Protein AF-A0A6M6JSU4-F1 (afdb_monomer)

Radius of gyration: 15.81 Å; Cα contacts (8 Å, |Δi|>4): 369; chains: 1; bounding box: 35×42×50 Å

Solvent-accessible surface area (backbone atoms only — not comparable to full-atom values): 10157 Å² total; per-residue (Å²): 134,85,61,66,57,36,34,42,28,30,39,39,28,33,57,81,19,43,48,63,54,26,61,75,71,72,48,78,68,40,77,40,66,33,84,73,31,24,37,38,64,44,49,58,73,54,29,69,64,44,37,70,68,60,31,47,79,68,74,41,63,66,80,40,76,84,50,75,69,56,48,52,53,50,43,51,48,53,53,27,81,90,22,64,46,88,51,61,32,65,39,40,52,47,48,48,24,42,31,9,59,66,33,53,31,28,42,36,38,34,46,27,51,62,93,40,31,35,31,14,17,32,28,28,42,68,18,34,82,76,44,65,70,29,70,40,52,57,86,55,83,88,45,72,88,72,32,24,54,29,45,42,38,40,75,73,66,46,66,61,53,95,92,35,47,32,50,61,46,33,42,65,75,79,49,50,38,36,74,62,62,74,49,83,72,78,76,78,132

pLDDT: mean 88.65, std 12.48, range [33.75, 98.56]

Foldseek 3Di:
DQFQKFKFWWKKAAPQLCVLVCVLLVFDWDAWLPPRMTTDQADLVSLVSLDCVSCVVSVLNDQPDDDPVVLVVVQCCCPPVVLVDPRHHSSNLSSQLSSQLRHKMKTKIWIDRHLFIKIFMWIDHNSDTPDDRDIDHRPHDDDLCRHRVLVRLVVNPQDADDPGGSCVSRVVVVDRYSVVSRDPDDDDD

Organism: NCBI:txid2736640

Nearest PDB structures (foldseek):
  1w24-assembly1_A  TM=4.405E-01  e=5.143E+00  Homo sapiens
  2a22-assembly1_A  TM=4.625E-01  e=6.537E+00  Cryptosporidium parvum
  5g23-assembly2_D  TM=3.962E-01  e=7.825E+00  Thermus thermophilus HB8

Secondary structure (DSSP, 8-state):
----EEEEEEEEEEHHHHHHHHHHHT-PPEEPSSTTEEEEE--HHHHHH--HHHHHHTT-----SS-HHHHHHHHHHHTSGGG--SS--HHHHHHHHHHTTSS-EEEEEEEEETTEEEEEEEEEETTEEEEEEEEE-TTS---TTT-HHHHHHHHTT---BTTB-HHHHTTTTS-SSHHHHTSPP----

Mean predicted aligned error: 5.17 Å

Structure (mmCIF, N/CA/C/O backbone):
data_AF-A0A6M6JSU4-F1
#
_entry.id   AF-A0A6M6JSU4-F1
#
loop_
_atom_site.group_PDB
_atom_site.id
_atom_site.type_symbol
_atom_site.label_atom_id
_atom_site.label_alt_id
_atom_site.label_comp_id
_atom_site.label_asym_id
_atom_site.label_entity_id
_atom_site.label_seq_id
_atom_site.pdbx_PDB_ins_code
_atom_site.Cartn_x
_atom_site.Cartn_y
_atom_site.Cartn_z
_atom_site.occupancy
_atom_site.B_iso_or_equiv
_atom_site.auth_seq_id
_atom_site.auth_comp_id
_atom_site.auth_asym_id
_atom_site.auth_atom_id
_atom_site.pdbx_PDB_model_num
ATOM 1 N N . MET A 1 1 ? 11.032 12.215 26.691 1.00 42.31 1 MET A N 1
ATOM 2 C CA . MET A 1 1 ? 9.654 11.783 26.370 1.00 42.31 1 MET A CA 1
ATOM 3 C C . MET A 1 1 ? 9.687 11.054 25.039 1.00 42.31 1 MET A C 1
ATOM 5 O O . MET A 1 1 ? 9.710 11.698 24.000 1.00 42.31 1 MET A O 1
ATOM 9 N N . THR A 1 2 ? 9.783 9.728 25.058 1.00 51.03 2 THR A N 1
ATOM 10 C CA . THR A 1 2 ? 9.742 8.907 23.842 1.00 51.03 2 THR A CA 1
ATOM 11 C C . THR A 1 2 ? 8.293 8.887 23.363 1.00 51.03 2 THR A C 1
ATOM 13 O O . THR A 1 2 ? 7.464 8.189 23.941 1.00 51.03 2 THR A O 1
ATOM 16 N N . GLY A 1 3 ? 7.949 9.732 22.389 1.00 57.38 3 GLY A N 1
ATOM 17 C CA . GLY A 1 3 ? 6.625 9.695 21.770 1.00 57.38 3 GLY A CA 1
ATOM 18 C C . GLY A 1 3 ? 6.362 8.302 21.199 1.00 57.38 3 GLY A C 1
ATOM 19 O O . GLY A 1 3 ? 7.276 7.664 20.674 1.00 57.38 3 GLY A O 1
ATOM 20 N N . LEU A 1 4 ? 5.130 7.809 21.330 1.00 82.06 4 LEU A N 1
ATOM 21 C CA . LEU A 1 4 ? 4.719 6.557 20.697 1.00 82.06 4 LEU A CA 1
ATOM 22 C C . LEU A 1 4 ? 4.809 6.743 19.178 1.00 82.06 4 LEU A C 1
ATOM 24 O O . LEU A 1 4 ? 3.961 7.410 18.586 1.00 82.06 4 LEU A O 1
ATOM 28 N N . ARG A 1 5 ? 5.863 6.192 18.571 1.00 90.75 5 ARG A N 1
ATOM 29 C CA . ARG A 1 5 ? 6.023 6.153 17.118 1.00 90.75 5 ARG A CA 1
ATOM 30 C C . ARG A 1 5 ? 5.087 5.099 16.527 1.00 90.75 5 ARG A C 1
ATOM 32 O O . ARG A 1 5 ? 4.889 4.045 17.140 1.00 90.75 5 ARG A O 1
ATOM 39 N N . TYR A 1 6 ? 4.521 5.389 15.367 1.00 93.88 6 TYR A N 1
ATOM 40 C CA . TYR A 1 6 ? 3.837 4.424 14.518 1.00 93.88 6 TYR A CA 1
ATOM 41 C C . TYR A 1 6 ? 4.453 4.486 13.126 1.00 93.88 6 TYR A C 1
ATOM 43 O O . TYR A 1 6 ? 4.603 5.572 12.582 1.00 93.88 6 TYR A O 1
ATOM 51 N N . GLU A 1 7 ? 4.812 3.335 12.584 1.00 96.25 7 GLU A N 1
ATOM 52 C CA . GLU A 1 7 ? 5.386 3.167 11.259 1.00 96.25 7 GLU A CA 1
ATOM 53 C C . GLU A 1 7 ? 4.726 1.958 10.592 1.00 96.25 7 GLU A C 1
ATOM 55 O O . GLU A 1 7 ? 4.668 0.872 11.184 1.00 96.25 7 GLU A O 1
ATOM 60 N N . LEU A 1 8 ? 4.249 2.153 9.368 1.00 97.75 8 LEU A N 1
ATOM 61 C CA . LEU A 1 8 ? 3.718 1.108 8.505 1.00 97.75 8 LEU A CA 1
ATOM 62 C C . LEU A 1 8 ? 4.165 1.390 7.074 1.00 97.75 8 LEU A C 1
ATOM 64 O O . LEU A 1 8 ? 4.004 2.505 6.599 1.00 97.75 8 LEU A O 1
ATOM 68 N N . ALA A 1 9 ? 4.668 0.374 6.390 1.00 98.25 9 ALA A N 1
ATOM 69 C CA . ALA A 1 9 ? 4.831 0.342 4.947 1.00 98.25 9 ALA A CA 1
ATOM 70 C C . ALA A 1 9 ? 4.462 -1.068 4.480 1.00 98.25 9 ALA A C 1
ATOM 72 O O . ALA A 1 9 ? 4.937 -2.061 5.044 1.00 98.25 9 ALA A O 1
ATOM 73 N N . GLY A 1 10 ? 3.561 -1.192 3.512 1.00 97.94 10 GLY A N 1
ATOM 74 C CA . GLY A 1 10 ? 3.144 -2.518 3.078 1.00 97.94 10 GLY A CA 1
ATOM 75 C C . GLY A 1 10 ? 2.039 -2.554 2.043 1.00 97.94 10 GLY A C 1
ATOM 76 O O . GLY A 1 10 ? 1.386 -1.554 1.747 1.00 97.94 10 GLY A O 1
ATOM 77 N N . VAL A 1 11 ? 1.840 -3.756 1.509 1.00 98.38 11 VAL A N 1
ATOM 78 C CA . VAL A 1 11 ? 0.796 -4.069 0.534 1.00 98.38 11 VAL A CA 1
ATOM 79 C C . VAL A 1 11 ? -0.370 -4.738 1.245 1.00 98.38 11 VAL A C 1
ATOM 81 O O . VAL A 1 11 ? -0.168 -5.695 1.986 1.00 98.38 11 VAL A O 1
ATOM 84 N N . ILE A 1 12 ? -1.588 -4.272 1.005 1.00 98.56 12 ILE A N 1
ATOM 85 C CA . ILE A 1 12 ? -2.818 -4.855 1.539 1.00 98.56 12 ILE A CA 1
ATOM 86 C C . ILE A 1 12 ? -3.668 -5.343 0.372 1.00 98.56 12 ILE A C 1
ATOM 88 O O . ILE A 1 12 ? -3.850 -4.630 -0.610 1.00 98.56 12 ILE A O 1
ATOM 92 N N . GLY A 1 13 ? -4.194 -6.557 0.465 1.00 98.12 13 GLY A N 1
ATOM 93 C CA . GLY A 1 13 ? -5.022 -7.145 -0.583 1.00 98.12 13 GLY A CA 1
ATOM 94 C C . GLY A 1 13 ? -5.447 -8.564 -0.239 1.00 98.12 13 GLY A C 1
ATOM 95 O O . GLY A 1 13 ? -5.148 -9.065 0.845 1.00 98.12 13 GLY A O 1
ATOM 96 N N . GLY A 1 14 ? -6.140 -9.216 -1.170 1.00 97.06 14 GLY A N 1
ATOM 97 C CA . GLY A 1 14 ? -6.522 -10.619 -1.015 1.00 97.06 14 GLY A CA 1
ATOM 98 C C . GLY A 1 14 ? -5.313 -11.560 -1.011 1.00 97.06 14 GLY A C 1
ATOM 99 O O . GLY A 1 14 ? -4.333 -11.316 -1.720 1.00 97.06 14 GLY A O 1
ATOM 100 N N . ALA A 1 15 ? -5.394 -12.666 -0.264 1.00 94.00 15 ALA A N 1
ATOM 101 C CA . ALA A 1 15 ? -4.315 -13.660 -0.182 1.00 94.00 15 ALA A CA 1
ATOM 102 C C . ALA A 1 15 ? -3.882 -14.189 -1.565 1.00 94.00 15 ALA A C 1
ATOM 104 O O . ALA A 1 15 ? -2.689 -14.284 -1.856 1.00 94.00 15 ALA A O 1
ATOM 105 N N . ASP A 1 16 ? -4.844 -14.442 -2.456 1.00 91.75 16 ASP A N 1
ATOM 106 C CA . ASP A 1 16 ? -4.572 -14.918 -3.816 1.00 91.75 16 ASP A CA 1
ATOM 107 C C . ASP A 1 16 ? -3.823 -13.890 -4.669 1.00 91.75 16 ASP A C 1
ATOM 109 O O . ASP A 1 16 ? -2.969 -14.266 -5.481 1.00 91.75 16 ASP A O 1
ATOM 113 N N . ALA A 1 17 ? -4.120 -12.602 -4.476 1.00 92.81 17 ALA A N 1
ATOM 114 C CA . ALA A 1 17 ? -3.457 -11.513 -5.181 1.00 92.81 17 ALA A CA 1
ATOM 115 C C . ALA A 1 17 ? -2.022 -11.312 -4.680 1.00 92.81 17 ALA A C 1
ATOM 117 O O . ALA A 1 17 ? -1.117 -11.073 -5.476 1.00 92.81 17 ALA A O 1
ATOM 118 N N . LEU A 1 18 ? -1.800 -11.470 -3.372 1.00 94.62 18 LEU A N 1
ATOM 119 C CA . LEU A 1 18 ? -0.499 -11.228 -2.747 1.00 94.62 18 LEU A CA 1
ATOM 120 C C . LEU A 1 18 ? 0.415 -12.456 -2.691 1.00 94.62 18 LEU A C 1
ATOM 122 O O . LEU A 1 18 ? 1.591 -12.302 -2.379 1.00 94.62 18 LEU A O 1
ATOM 126 N N . SER A 1 19 ? -0.063 -13.649 -3.052 1.00 90.81 19 SER A N 1
ATOM 127 C CA . SER A 1 19 ? 0.747 -14.879 -3.042 1.00 90.81 19 SER A CA 1
ATOM 128 C C . SER A 1 19 ? 2.024 -14.784 -3.893 1.00 90.81 19 SER A C 1
ATOM 130 O O . SER A 1 19 ? 3.108 -15.127 -3.421 1.00 90.81 19 SER A O 1
ATOM 132 N N . GLY A 1 20 ? 1.928 -14.261 -5.121 1.00 87.62 20 GLY A N 1
ATOM 133 C CA . GLY A 1 20 ? 3.088 -14.051 -5.994 1.00 87.62 20 GLY A CA 1
ATOM 134 C C . GLY A 1 20 ? 4.051 -12.997 -5.443 1.00 87.62 20 GLY A C 1
ATOM 135 O O . GLY A 1 20 ? 5.258 -13.219 -5.412 1.00 87.62 20 GLY A O 1
ATOM 136 N N . ALA A 1 21 ? 3.522 -11.881 -4.933 1.00 90.88 21 ALA A N 1
ATOM 137 C CA . ALA A 1 21 ? 4.335 -10.824 -4.332 1.00 90.88 21 ALA A CA 1
ATOM 138 C C . ALA A 1 21 ? 5.061 -11.281 -3.060 1.00 90.88 21 ALA A C 1
ATOM 140 O O . ALA A 1 21 ? 6.231 -10.954 -2.869 1.00 90.88 21 ALA A O 1
ATOM 141 N N . ALA A 1 22 ? 4.404 -12.090 -2.231 1.00 92.75 22 ALA A N 1
ATOM 142 C CA . ALA A 1 22 ? 5.006 -12.709 -1.058 1.00 92.75 22 ALA A CA 1
ATOM 143 C C . ALA A 1 22 ? 6.187 -13.615 -1.434 1.00 92.75 22 ALA A C 1
ATOM 145 O O . ALA A 1 22 ? 7.243 -13.538 -0.809 1.00 92.75 22 ALA A O 1
ATOM 146 N N . ALA A 1 23 ? 6.050 -14.400 -2.510 1.00 89.25 23 ALA A N 1
ATOM 147 C CA . ALA A 1 23 ? 7.134 -15.232 -3.024 1.00 89.25 23 ALA A CA 1
ATOM 148 C C . ALA A 1 23 ? 8.328 -14.403 -3.533 1.00 89.25 23 ALA A C 1
ATOM 150 O O . ALA A 1 23 ? 9.468 -14.759 -3.247 1.00 89.25 23 ALA A O 1
ATOM 151 N N . VAL A 1 24 ? 8.083 -13.283 -4.230 1.00 88.75 24 VAL A N 1
ATOM 152 C CA . VAL A 1 24 ? 9.146 -12.367 -4.706 1.00 88.75 24 VAL A CA 1
ATOM 153 C C . VAL A 1 24 ? 9.921 -11.770 -3.537 1.00 88.75 24 VAL A C 1
ATOM 155 O O . VAL A 1 24 ? 11.145 -11.705 -3.571 1.00 88.75 24 VAL A O 1
ATOM 158 N N . LEU A 1 25 ? 9.198 -11.318 -2.511 1.00 90.00 25 LEU A N 1
ATOM 159 C CA . LEU A 1 25 ? 9.784 -10.674 -1.339 1.00 90.00 25 LEU A CA 1
ATOM 160 C C . LEU A 1 25 ? 10.375 -11.675 -0.338 1.00 90.00 25 LEU A C 1
ATOM 162 O O . LEU A 1 25 ? 11.081 -11.262 0.578 1.00 90.00 25 LEU A O 1
ATOM 166 N N . GLY A 1 26 ? 10.094 -12.973 -0.490 1.00 91.06 26 GLY A N 1
ATOM 167 C CA . GLY A 1 26 ? 10.572 -14.017 0.414 1.00 91.06 26 GLY A CA 1
ATOM 168 C C . GLY A 1 26 ? 10.012 -13.898 1.835 1.00 91.06 26 GLY A C 1
ATOM 169 O O . GLY A 1 26 ? 10.691 -14.272 2.790 1.00 91.06 26 GLY A O 1
ATOM 170 N N . ILE A 1 27 ? 8.799 -13.359 1.987 1.00 93.12 27 ILE A N 1
ATOM 171 C CA . ILE A 1 27 ? 8.144 -13.144 3.285 1.00 93.12 27 ILE A CA 1
ATOM 172 C C . ILE A 1 27 ? 6.725 -13.713 3.282 1.00 93.12 27 ILE A C 1
ATOM 174 O O . ILE A 1 27 ? 6.104 -13.875 2.235 1.00 93.12 27 ILE A O 1
ATOM 178 N N . GLU A 1 28 ? 6.193 -13.998 4.466 1.00 92.62 28 GLU A N 1
ATOM 179 C CA . GLU A 1 28 ? 4.815 -14.460 4.618 1.00 92.62 28 GLU A CA 1
ATOM 180 C C . GLU A 1 28 ? 3.839 -13.280 4.691 1.00 92.62 28 GLU A C 1
ATOM 182 O O . GLU A 1 28 ? 4.111 -12.256 5.322 1.00 92.62 28 GLU A O 1
ATOM 187 N N . ALA A 1 29 ? 2.670 -13.443 4.071 1.00 94.38 29 ALA A N 1
ATOM 188 C CA . ALA A 1 29 ? 1.573 -12.502 4.232 1.00 94.38 29 ALA A CA 1
ATOM 189 C C . ALA A 1 29 ? 0.905 -12.689 5.606 1.00 94.38 29 ALA A C 1
ATOM 191 O O . ALA A 1 29 ? 0.625 -13.810 6.033 1.00 94.38 29 ALA A O 1
ATOM 192 N N . VAL A 1 30 ? 0.617 -11.583 6.290 1.00 95.56 30 VAL A N 1
ATOM 193 C CA . VAL A 1 30 ? 0.032 -11.571 7.633 1.00 95.56 30 VAL A CA 1
ATOM 194 C C . VAL A 1 30 ? -1.479 -11.335 7.544 1.00 95.56 30 VAL A C 1
ATOM 196 O O . VAL A 1 30 ? -1.886 -10.292 7.035 1.00 95.56 30 VAL A O 1
ATOM 199 N N . PRO A 1 31 ? -2.336 -12.234 8.060 1.00 95.81 31 PRO A N 1
ATOM 200 C CA . PRO A 1 31 ? -3.785 -12.029 8.058 1.00 95.81 31 PRO A CA 1
ATOM 201 C C . PRO A 1 31 ? -4.200 -10.751 8.792 1.00 95.81 31 PRO A C 1
ATOM 203 O O . PRO A 1 31 ? -3.730 -10.488 9.903 1.00 95.81 31 PRO A O 1
ATOM 206 N N . LEU A 1 32 ? -5.092 -9.962 8.196 1.00 96.12 32 LEU A N 1
ATOM 207 C CA . LEU A 1 32 ? -5.731 -8.811 8.836 1.00 96.12 32 LEU A CA 1
ATOM 208 C C . LEU A 1 32 ? -7.015 -9.224 9.566 1.00 96.12 32 LEU A C 1
ATOM 210 O O . LEU A 1 32 ? -7.487 -10.347 9.415 1.00 96.12 32 LEU A O 1
ATOM 214 N N . ASP A 1 33 ? -7.542 -8.339 10.417 1.00 95.12 33 ASP A N 1
ATOM 215 C CA . ASP A 1 33 ? -8.805 -8.605 11.130 1.00 95.12 33 ASP A CA 1
ATOM 216 C C . ASP A 1 33 ? -10.026 -8.436 10.201 1.00 95.12 33 ASP A C 1
ATOM 218 O O . ASP A 1 33 ? -11.086 -9.015 10.442 1.00 95.12 33 ASP A O 1
ATOM 222 N N . ALA A 1 34 ? -9.864 -7.690 9.102 1.00 90.69 34 ALA A N 1
ATOM 223 C CA . ALA A 1 34 ? -10.831 -7.643 8.013 1.00 90.69 34 ALA A CA 1
ATOM 224 C C . ALA A 1 34 ? -10.774 -8.945 7.197 1.00 90.69 34 ALA A C 1
ATOM 226 O O . ALA A 1 34 ? -9.694 -9.374 6.786 1.00 90.69 34 ALA A O 1
ATOM 227 N N . ALA A 1 35 ? -11.941 -9.554 6.960 1.00 81.69 35 ALA A N 1
ATOM 228 C CA . ALA A 1 35 ? -12.055 -10.822 6.244 1.00 81.69 35 ALA A CA 1
ATOM 229 C C . ALA A 1 35 ? -11.359 -10.772 4.874 1.00 81.69 35 ALA A C 1
ATOM 231 O O . ALA A 1 35 ? -11.420 -9.765 4.171 1.00 81.69 35 ALA A O 1
ATOM 232 N N . ASP A 1 36 ? -10.698 -11.876 4.524 1.00 89.38 36 ASP A N 1
ATOM 233 C CA . ASP A 1 36 ? -10.037 -12.119 3.236 1.00 89.38 36 ASP A CA 1
ATOM 234 C C . ASP A 1 36 ? -8.886 -11.168 2.863 1.00 89.38 36 ASP A C 1
ATOM 236 O O . ASP A 1 36 ? -8.300 -11.321 1.790 1.00 89.38 36 ASP A O 1
ATOM 240 N N . LEU A 1 37 ? -8.494 -10.241 3.747 1.00 97.19 37 LEU A N 1
ATOM 241 C CA . LEU A 1 37 ? -7.340 -9.368 3.542 1.00 97.19 37 LEU A CA 1
ATOM 242 C C . LEU A 1 37 ? -6.107 -9.847 4.305 1.00 97.19 37 LEU A C 1
ATOM 244 O O . LEU A 1 37 ? -6.156 -10.286 5.456 1.00 97.19 37 LEU A O 1
ATOM 248 N N . VAL A 1 38 ? -4.960 -9.687 3.657 1.00 97.69 38 VAL A N 1
ATOM 249 C CA . VAL A 1 38 ? -3.642 -9.903 4.245 1.00 97.69 38 VAL A CA 1
ATOM 250 C C . VAL A 1 38 ? -2.771 -8.668 4.030 1.00 97.69 38 VAL A C 1
ATOM 252 O O . VAL A 1 38 ? -2.967 -7.907 3.082 1.00 97.69 38 VAL A O 1
ATOM 255 N N . LEU A 1 39 ? -1.810 -8.473 4.928 1.00 98.00 39 LEU A N 1
ATOM 256 C CA . LEU A 1 39 ? -0.765 -7.462 4.849 1.00 98.00 39 LEU A CA 1
ATOM 257 C C . LEU A 1 39 ? 0.555 -8.133 4.489 1.00 98.00 39 LEU A C 1
ATOM 259 O O . LEU A 1 39 ? 1.006 -9.052 5.170 1.00 98.00 39 LEU A O 1
ATOM 263 N N . LEU A 1 40 ? 1.207 -7.613 3.462 1.00 97.31 40 LEU A N 1
ATOM 264 C CA . LEU A 1 40 ? 2.585 -7.910 3.123 1.00 97.31 40 LEU A CA 1
ATOM 265 C C . LEU A 1 40 ? 3.451 -6.729 3.590 1.00 97.31 40 LEU A C 1
ATOM 267 O O . LEU A 1 40 ? 3.445 -5.688 2.929 1.00 97.31 40 LEU A O 1
ATOM 271 N N . PRO A 1 41 ? 4.130 -6.817 4.748 1.00 97.31 41 PRO A N 1
ATOM 272 C CA . PRO A 1 41 ? 4.936 -5.711 5.259 1.00 97.31 41 PRO A CA 1
ATOM 273 C C . PRO A 1 41 ? 6.187 -5.511 4.395 1.00 97.31 41 PRO A C 1
ATOM 275 O O . PRO A 1 41 ? 6.929 -6.455 4.138 1.00 97.31 41 PRO A O 1
ATOM 278 N N . VAL A 1 42 ? 6.445 -4.277 3.965 1.00 96.94 42 VAL A N 1
ATOM 279 C CA . VAL A 1 42 ? 7.555 -3.943 3.063 1.00 96.94 42 VAL A CA 1
ATOM 280 C C . VAL A 1 42 ? 8.461 -2.930 3.753 1.00 96.94 42 VAL A C 1
ATOM 282 O O . VAL A 1 42 ? 8.083 -1.780 3.938 1.00 96.94 42 VAL A O 1
ATOM 285 N N . THR A 1 43 ? 9.666 -3.345 4.145 1.00 96.00 43 THR A N 1
ATOM 286 C CA . THR A 1 43 ? 10.701 -2.408 4.614 1.00 96.00 43 THR A CA 1
ATOM 287 C C . THR A 1 43 ? 11.462 -1.811 3.430 1.00 96.00 43 THR A C 1
ATOM 289 O O . THR A 1 43 ? 11.418 -2.351 2.323 1.00 96.00 43 THR A O 1
ATOM 292 N N . ALA A 1 44 ? 12.214 -0.731 3.657 1.00 94.44 44 ALA A N 1
ATOM 293 C CA . ALA A 1 44 ? 13.072 -0.134 2.630 1.00 94.44 44 ALA A CA 1
ATOM 294 C C . ALA A 1 44 ? 14.076 -1.144 2.042 1.00 94.44 44 ALA A C 1
ATOM 296 O O . ALA A 1 44 ? 14.301 -1.173 0.833 1.00 94.44 44 ALA A O 1
ATOM 297 N N . GLU A 1 45 ? 14.635 -2.024 2.876 1.00 93.19 45 GLU A N 1
ATOM 298 C CA . GLU A 1 45 ? 15.572 -3.065 2.447 1.00 93.19 45 GLU A CA 1
ATOM 299 C C . GLU A 1 45 ? 14.896 -4.115 1.562 1.00 93.19 45 GLU A C 1
ATOM 301 O O . GLU A 1 45 ? 15.513 -4.601 0.617 1.00 93.19 45 GLU A O 1
ATOM 306 N N . LEU A 1 46 ? 13.639 -4.473 1.845 1.00 93.31 46 LEU A N 1
ATOM 307 C CA . LEU A 1 46 ? 12.861 -5.385 1.001 1.00 93.31 46 LEU A CA 1
ATOM 308 C C . LEU A 1 46 ? 12.473 -4.720 -0.322 1.00 93.31 46 LEU A C 1
ATOM 310 O O . LEU A 1 46 ? 12.631 -5.323 -1.381 1.00 93.31 46 LEU A O 1
ATOM 314 N N . ALA A 1 47 ? 12.034 -3.461 -0.286 1.00 93.94 47 ALA A N 1
ATOM 315 C CA . ALA A 1 47 ? 11.678 -2.713 -1.489 1.00 93.94 47 ALA A CA 1
ATOM 316 C C . ALA A 1 47 ? 12.870 -2.542 -2.449 1.00 93.94 47 ALA A C 1
ATOM 318 O O . ALA A 1 47 ? 12.695 -2.592 -3.667 1.00 93.94 47 ALA A O 1
ATOM 319 N N . ALA A 1 48 ? 14.086 -2.394 -1.913 1.00 91.19 48 ALA A N 1
ATOM 320 C CA . ALA A 1 48 ? 15.318 -2.311 -2.696 1.00 91.19 48 ALA A CA 1
ATOM 321 C C . ALA A 1 48 ? 15.727 -3.644 -3.357 1.00 91.19 48 ALA A C 1
ATOM 323 O O . ALA A 1 48 ? 16.485 -3.634 -4.327 1.00 91.19 48 ALA A O 1
ATOM 324 N N . GLN A 1 49 ? 15.238 -4.787 -2.861 1.00 88.44 49 GLN A N 1
ATOM 325 C CA . GLN A 1 49 ? 15.526 -6.111 -3.432 1.00 88.44 49 GLN A CA 1
ATOM 326 C C . GLN A 1 49 ? 14.653 -6.438 -4.652 1.00 88.44 49 GLN A C 1
ATOM 328 O O . GLN A 1 49 ? 15.016 -7.304 -5.453 1.00 88.44 49 GLN A O 1
ATOM 333 N N . VAL A 1 50 ? 13.527 -5.739 -4.833 1.00 89.88 50 VAL A N 1
ATOM 334 C CA . VAL A 1 50 ? 12.648 -5.927 -5.994 1.00 89.88 50 VAL A CA 1
ATOM 335 C C . VAL A 1 50 ? 13.274 -5.262 -7.217 1.00 89.88 50 VAL A C 1
ATOM 337 O O . VAL A 1 50 ? 13.140 -4.062 -7.446 1.00 89.88 50 VAL A O 1
ATOM 340 N N . THR A 1 51 ? 13.982 -6.058 -8.014 1.00 81.62 51 THR A N 1
ATOM 341 C CA . THR A 1 51 ? 14.656 -5.610 -9.240 1.00 81.62 51 THR A CA 1
ATOM 342 C C . THR A 1 51 ? 13.933 -6.119 -10.489 1.00 81.62 51 THR A C 1
ATOM 344 O O . THR A 1 51 ? 13.269 -7.157 -10.424 1.00 81.62 51 THR A O 1
ATOM 347 N N . PRO A 1 52 ? 14.113 -5.475 -11.660 1.00 74.69 52 PRO A N 1
ATOM 348 C CA . PRO A 1 52 ? 13.583 -5.993 -12.923 1.00 74.69 52 PRO A CA 1
ATOM 349 C C . PRO A 1 52 ? 13.987 -7.450 -13.194 1.00 74.69 52 PRO A C 1
ATOM 351 O O . PRO A 1 52 ? 13.170 -8.242 -13.646 1.00 74.69 52 PRO A O 1
ATOM 354 N N . ALA A 1 53 ? 15.218 -7.840 -12.841 1.00 73.81 53 ALA A N 1
ATOM 355 C CA . ALA A 1 53 ? 15.692 -9.213 -13.003 1.00 73.81 53 ALA A CA 1
ATOM 356 C C . ALA A 1 53 ? 14.910 -10.220 -12.137 1.00 73.81 53 ALA A C 1
ATOM 358 O O . ALA A 1 53 ? 14.578 -11.305 -12.614 1.00 73.81 53 ALA A O 1
ATOM 359 N N . ALA A 1 54 ? 14.586 -9.856 -10.890 1.00 75.56 54 ALA A N 1
ATOM 360 C CA . ALA A 1 54 ? 13.769 -10.687 -10.006 1.00 75.56 54 ALA A CA 1
ATOM 361 C C . ALA A 1 54 ? 12.334 -10.844 -10.537 1.00 75.56 54 ALA A C 1
ATOM 363 O O . ALA A 1 54 ? 11.776 -11.938 -10.490 1.00 75.56 54 ALA A O 1
ATOM 364 N N . LEU A 1 55 ? 11.760 -9.774 -11.099 1.00 78.75 55 LEU A N 1
ATOM 365 C CA . LEU A 1 55 ? 10.431 -9.808 -11.714 1.00 78.75 55 LEU A CA 1
ATOM 366 C C . LEU A 1 55 ? 10.406 -10.665 -12.987 1.00 78.75 55 LEU A C 1
ATOM 368 O O . LEU A 1 55 ? 9.522 -11.510 -13.127 1.00 78.75 55 LEU A O 1
ATOM 372 N N . CYS A 1 56 ? 11.402 -10.526 -13.870 1.00 75.12 56 CYS A N 1
ATOM 373 C CA . CYS A 1 56 ? 11.550 -11.372 -15.061 1.00 75.12 56 CYS A CA 1
ATOM 374 C C . CYS A 1 56 ? 11.672 -12.860 -14.700 1.00 75.12 56 CYS A C 1
ATOM 376 O O . CYS A 1 56 ? 11.017 -13.695 -15.319 1.00 75.12 56 CYS A O 1
ATOM 378 N N . ALA A 1 57 ? 12.469 -13.208 -13.682 1.00 72.44 57 ALA A N 1
ATOM 379 C CA . ALA A 1 57 ? 12.640 -14.598 -13.245 1.00 72.44 57 ALA A CA 1
ATOM 380 C C . ALA A 1 57 ? 11.327 -15.255 -12.776 1.00 72.44 57 ALA A C 1
ATOM 382 O O . ALA A 1 57 ? 11.213 -16.480 -12.782 1.00 72.44 57 ALA A O 1
ATOM 383 N N . LEU A 1 58 ? 10.339 -14.443 -12.392 1.00 69.81 58 LEU A N 1
ATOM 384 C CA . LEU A 1 58 ? 9.029 -14.872 -11.907 1.00 69.81 58 LEU A CA 1
ATOM 385 C C . LEU A 1 58 ? 7.909 -14.665 -12.942 1.00 69.81 58 LEU A C 1
ATOM 387 O O . LEU A 1 58 ? 6.743 -14.891 -12.625 1.00 69.81 58 LEU A O 1
ATOM 391 N N . GLY A 1 59 ? 8.248 -14.255 -14.171 1.00 74.00 59 GLY A N 1
ATOM 392 C CA . GLY A 1 59 ? 7.282 -14.007 -15.245 1.00 74.00 59 GLY A CA 1
ATOM 393 C C . GLY A 1 59 ? 6.358 -12.813 -14.985 1.00 74.00 59 GLY A C 1
ATOM 394 O O . GLY A 1 59 ? 5.210 -12.823 -15.424 1.00 74.00 59 GLY A O 1
ATOM 395 N N . MET A 1 60 ? 6.829 -11.814 -14.232 1.00 70.25 60 MET A N 1
ATOM 396 C CA . MET A 1 60 ? 6.070 -10.616 -13.842 1.00 70.25 60 MET A CA 1
ATOM 397 C C . MET A 1 60 ? 6.626 -9.324 -14.453 1.00 70.25 60 MET A C 1
ATOM 399 O O . MET A 1 60 ? 6.431 -8.236 -13.925 1.00 70.25 60 MET A O 1
ATOM 403 N N . ASP A 1 61 ? 7.344 -9.446 -15.562 1.00 66.88 61 ASP A N 1
ATOM 404 C CA . ASP A 1 61 ? 7.937 -8.347 -16.323 1.00 66.88 61 ASP A CA 1
ATOM 405 C C . ASP A 1 61 ? 6.964 -7.680 -17.306 1.00 66.88 61 ASP A C 1
ATOM 407 O O . ASP A 1 61 ? 7.221 -6.578 -17.796 1.00 66.88 61 ASP A O 1
ATOM 411 N N . ALA A 1 62 ? 5.824 -8.314 -17.580 1.00 61.75 62 ALA A N 1
ATOM 412 C CA . ALA A 1 62 ? 4.762 -7.719 -18.375 1.00 61.75 62 ALA A CA 1
ATOM 413 C C . ALA A 1 62 ? 4.008 -6.655 -17.560 1.00 61.75 62 ALA A C 1
ATOM 415 O O . ALA A 1 62 ? 3.150 -6.986 -16.744 1.00 61.75 62 ALA A O 1
ATOM 416 N N . MET A 1 63 ? 4.291 -5.377 -17.827 1.00 61.28 63 MET A N 1
ATOM 417 C CA . MET A 1 63 ? 3.516 -4.244 -17.308 1.00 61.28 63 MET A CA 1
ATOM 418 C C . MET A 1 63 ? 2.113 -4.253 -17.936 1.00 61.28 63 MET A C 1
ATOM 420 O O . MET A 1 63 ? 1.988 -4.015 -19.145 1.00 61.28 63 MET A O 1
ATOM 424 N N . PRO A 1 64 ? 1.041 -4.550 -17.183 1.00 61.97 64 PRO A N 1
ATOM 425 C CA . PRO A 1 64 ? -0.293 -4.585 -17.747 1.00 61.97 64 PRO A CA 1
ATOM 426 C C . PRO A 1 64 ? -0.848 -3.162 -17.886 1.00 61.97 64 PRO A C 1
ATOM 428 O O . PRO A 1 64 ? -0.936 -2.406 -16.925 1.00 61.97 64 PRO A O 1
ATOM 431 N N . GLY A 1 65 ? -1.326 -2.832 -19.084 1.00 60.34 65 GLY A N 1
ATOM 432 C CA . GLY A 1 65 ? -2.154 -1.649 -19.312 1.00 60.34 65 GLY A CA 1
ATOM 433 C C . GLY A 1 65 ? -1.383 -0.362 -19.627 1.00 60.34 65 GLY A C 1
ATOM 434 O O . GLY A 1 65 ? -0.495 0.087 -18.909 1.00 60.34 65 GLY A O 1
ATOM 435 N N . GLY A 1 66 ? -1.804 0.302 -20.705 1.00 69.31 66 GLY A N 1
ATOM 436 C CA . GLY A 1 66 ? -1.244 1.581 -21.142 1.00 69.31 66 GLY A CA 1
ATOM 437 C C . GLY A 1 66 ? -0.011 1.449 -22.038 1.00 69.31 66 GLY A C 1
ATOM 438 O O . GLY A 1 66 ? 0.372 0.366 -22.470 1.00 69.31 66 GLY A O 1
ATOM 439 N N . THR A 1 67 ? 0.579 2.592 -22.387 1.00 79.00 67 THR A N 1
ATOM 440 C CA . THR A 1 67 ? 1.810 2.652 -23.188 1.00 79.00 67 THR A CA 1
ATOM 441 C C . THR A 1 67 ? 3.039 2.683 -22.274 1.00 79.00 67 THR A C 1
ATOM 443 O O . THR A 1 67 ? 2.936 3.203 -21.160 1.00 79.00 67 THR A O 1
ATOM 446 N N . PRO A 1 68 ? 4.229 2.250 -22.737 1.00 78.94 68 PRO A N 1
ATOM 447 C CA . PRO A 1 68 ? 5.462 2.340 -21.945 1.00 78.94 68 PRO A CA 1
ATOM 448 C C . PRO A 1 68 ? 5.747 3.751 -21.406 1.00 78.94 68 PRO A C 1
ATOM 450 O O . PRO A 1 68 ? 6.205 3.923 -20.284 1.00 78.94 68 PRO A O 1
ATOM 453 N N . GLN A 1 69 ? 5.404 4.793 -22.171 1.00 78.12 69 GLN A N 1
ATOM 454 C CA . GLN A 1 69 ? 5.571 6.182 -21.738 1.00 78.12 69 GLN A CA 1
ATOM 455 C C . GLN A 1 69 ? 4.586 6.580 -20.624 1.00 78.12 69 GLN A C 1
ATOM 457 O O . GLN A 1 69 ? 4.919 7.394 -19.762 1.00 78.12 69 GLN A O 1
ATOM 462 N N . ALA A 1 70 ? 3.360 6.051 -20.652 1.00 77.62 70 ALA A N 1
ATOM 463 C CA . ALA A 1 70 ? 2.384 6.274 -19.590 1.00 77.62 70 ALA A CA 1
ATOM 464 C C . ALA A 1 70 ? 2.795 5.550 -18.301 1.00 77.62 70 ALA A C 1
ATOM 466 O O . ALA A 1 70 ? 2.709 6.155 -17.235 1.00 77.62 70 ALA A O 1
ATOM 467 N N . ALA A 1 71 ? 3.299 4.316 -18.415 1.00 80.12 71 ALA A N 1
ATOM 468 C CA . ALA A 1 71 ? 3.873 3.570 -17.296 1.00 80.12 71 ALA A CA 1
ATOM 469 C C . ALA A 1 71 ? 5.045 4.340 -16.669 1.00 80.12 71 ALA A C 1
ATOM 471 O O . ALA A 1 71 ? 4.996 4.669 -15.488 1.00 80.12 71 ALA A O 1
ATOM 472 N N . GLN A 1 72 ? 6.006 4.789 -17.485 1.00 82.44 72 GLN A N 1
ATOM 473 C CA . GLN A 1 72 ? 7.155 5.556 -17.000 1.00 82.44 72 GLN A CA 1
ATOM 474 C C . GLN A 1 72 ? 6.750 6.837 -16.259 1.00 82.44 72 GLN A C 1
ATOM 476 O O . GLN A 1 72 ? 7.302 7.142 -15.206 1.00 82.44 72 GLN A O 1
ATOM 481 N N . ARG A 1 73 ? 5.784 7.601 -16.792 1.00 83.50 73 ARG A N 1
ATOM 482 C CA . ARG A 1 73 ? 5.288 8.819 -16.127 1.00 83.50 73 ARG A CA 1
ATOM 483 C C . ARG A 1 73 ? 4.628 8.510 -14.787 1.00 83.50 73 ARG A C 1
ATOM 485 O O . ARG A 1 73 ? 4.821 9.260 -13.835 1.00 83.50 73 ARG A O 1
ATOM 492 N N . ARG A 1 74 ? 3.853 7.427 -14.725 1.00 85.69 74 ARG A N 1
ATOM 493 C CA . ARG A 1 74 ? 3.173 6.982 -13.507 1.00 85.69 74 ARG A CA 1
ATOM 494 C C . ARG A 1 74 ? 4.180 6.553 -12.447 1.00 85.69 74 ARG A C 1
ATOM 496 O O . ARG A 1 74 ? 4.071 7.002 -11.315 1.00 85.69 74 ARG A O 1
ATOM 503 N N . GLU A 1 75 ? 5.179 5.762 -12.825 1.00 85.06 75 GLU A N 1
ATOM 504 C CA . GLU A 1 75 ? 6.286 5.390 -11.943 1.00 85.06 75 GLU A CA 1
ATOM 505 C C . GLU A 1 75 ? 7.006 6.629 -11.411 1.00 85.06 75 GLU A C 1
ATOM 507 O O . GLU A 1 75 ? 7.133 6.782 -10.203 1.00 85.06 75 GLU A O 1
ATOM 512 N N . THR A 1 76 ? 7.394 7.564 -12.286 1.00 87.19 76 THR A N 1
ATOM 513 C CA . THR A 1 76 ? 8.052 8.812 -11.866 1.00 87.19 76 THR A CA 1
ATOM 514 C C . THR A 1 76 ? 7.197 9.620 -10.894 1.00 87.19 76 THR A C 1
ATOM 516 O O . THR A 1 76 ? 7.734 10.219 -9.965 1.00 87.19 76 THR A O 1
ATOM 519 N N . TRP A 1 77 ? 5.877 9.641 -11.087 1.00 88.25 77 TRP A N 1
ATOM 520 C CA . TRP A 1 77 ? 4.971 10.309 -10.160 1.00 88.25 77 TRP A CA 1
ATOM 521 C C . TRP A 1 77 ? 4.882 9.579 -8.816 1.00 88.25 77 TRP A C 1
ATOM 523 O O . TRP A 1 77 ? 5.013 10.225 -7.783 1.00 88.25 77 TRP A O 1
ATOM 533 N N . LEU A 1 78 ? 4.721 8.253 -8.824 1.00 92.31 78 LEU A N 1
ATOM 534 C CA . LEU A 1 78 ? 4.577 7.414 -7.629 1.00 92.31 78 LEU A CA 1
ATOM 535 C C . LEU A 1 78 ? 5.848 7.311 -6.787 1.00 92.31 78 LEU A C 1
ATOM 537 O O . LEU A 1 78 ? 5.750 7.127 -5.583 1.00 92.31 78 LEU A O 1
ATOM 541 N N . THR A 1 79 ? 7.025 7.399 -7.397 1.00 91.94 79 THR A N 1
ATOM 542 C CA . THR A 1 79 ? 8.311 7.269 -6.691 1.00 91.94 79 THR A CA 1
ATOM 543 C C . THR A 1 79 ? 9.044 8.605 -6.579 1.00 91.94 79 THR A C 1
ATOM 545 O O . THR A 1 79 ? 10.206 8.652 -6.182 1.00 91.94 79 THR A O 1
ATOM 548 N N . GLY A 1 80 ? 8.400 9.696 -6.999 1.00 90.31 80 GLY A N 1
ATOM 549 C CA . GLY A 1 80 ? 8.903 11.055 -6.852 1.00 90.31 80 GLY A CA 1
ATOM 550 C C . GLY A 1 80 ? 8.600 11.629 -5.462 1.00 90.31 80 GLY A C 1
ATOM 551 O O . GLY A 1 80 ? 7.714 11.126 -4.769 1.00 90.31 80 GLY A O 1
ATOM 552 N N . PRO A 1 81 ? 9.276 12.718 -5.056 1.00 87.31 81 PRO A N 1
ATOM 553 C CA . PRO A 1 81 ? 9.095 13.326 -3.732 1.00 87.31 81 PRO A CA 1
ATOM 554 C C . PRO A 1 81 ? 7.657 13.805 -3.475 1.00 87.31 81 PRO A C 1
ATOM 556 O O . PRO A 1 81 ? 7.184 13.748 -2.344 1.00 87.31 81 PRO A O 1
ATOM 559 N N . GLU A 1 82 ? 6.947 14.216 -4.527 1.00 88.94 82 GLU A N 1
ATOM 560 C CA . GLU A 1 82 ? 5.554 14.687 -4.468 1.00 88.94 82 GLU A CA 1
ATOM 561 C C . GLU A 1 82 ? 4.550 13.573 -4.119 1.00 88.94 82 GLU A C 1
ATOM 563 O O . GLU A 1 82 ? 3.418 13.858 -3.739 1.00 88.94 82 GLU A O 1
ATOM 568 N N . SER A 1 83 ? 4.939 12.298 -4.245 1.00 92.62 83 SER A N 1
ATOM 569 C CA . SER A 1 83 ? 4.072 11.170 -3.881 1.00 92.62 83 SER A CA 1
ATOM 570 C C . SER A 1 83 ? 3.895 11.017 -2.371 1.00 92.62 83 SER A C 1
ATOM 572 O O . SER A 1 83 ? 2.912 10.429 -1.928 1.00 92.62 83 SER A O 1
ATOM 574 N N . GLY A 1 84 ? 4.877 11.493 -1.595 1.00 93.44 84 GLY A N 1
ATOM 575 C CA . GLY A 1 84 ? 5.026 11.232 -0.166 1.00 93.44 84 GLY A CA 1
ATOM 576 C C . GLY A 1 84 ? 5.339 9.775 0.205 1.00 93.44 84 GLY A C 1
ATOM 577 O O . GLY A 1 84 ? 5.390 9.466 1.394 1.00 93.44 84 GLY A O 1
ATOM 578 N N . PHE A 1 85 ? 5.538 8.876 -0.762 1.00 96.62 85 PHE A N 1
ATOM 579 C CA . PHE A 1 85 ? 6.069 7.544 -0.489 1.00 96.62 85 PHE A CA 1
ATOM 580 C C . PHE A 1 85 ? 7.580 7.622 -0.264 1.00 96.62 85 PHE A C 1
ATOM 582 O O . PHE A 1 85 ? 8.311 8.245 -1.034 1.00 96.62 85 PHE A O 1
ATOM 589 N N . SER A 1 86 ? 8.050 6.984 0.803 1.00 95.12 86 SER A N 1
ATOM 590 C CA . SER A 1 86 ? 9.465 6.908 1.173 1.00 95.12 86 SER A CA 1
ATOM 591 C C . SER A 1 86 ? 10.065 5.523 0.913 1.00 95.12 86 SER A C 1
ATOM 593 O O . SER A 1 86 ? 11.285 5.405 0.799 1.00 95.12 86 SER A O 1
ATOM 595 N N . VAL A 1 87 ? 9.234 4.479 0.829 1.00 96.81 87 VAL A N 1
ATOM 596 C CA . VAL A 1 87 ? 9.649 3.081 0.627 1.00 96.81 87 VAL A CA 1
ATOM 597 C C . VAL A 1 87 ? 9.282 2.567 -0.772 1.00 96.81 87 VAL A C 1
ATOM 599 O O . VAL A 1 87 ? 9.970 1.687 -1.287 1.00 96.81 87 VAL A O 1
ATOM 602 N N . LEU A 1 88 ? 8.253 3.119 -1.427 1.00 96.12 88 LEU A N 1
ATOM 603 C CA . LEU A 1 88 ? 7.829 2.682 -2.763 1.00 96.12 88 LEU A CA 1
ATOM 604 C C . LEU A 1 88 ? 8.920 2.900 -3.828 1.00 96.12 88 LEU A C 1
ATOM 606 O O . LEU A 1 88 ? 9.290 4.030 -4.146 1.00 96.12 88 LEU A O 1
ATOM 610 N N . THR A 1 89 ? 9.400 1.810 -4.429 1.00 94.38 89 THR A N 1
ATOM 611 C CA . THR A 1 89 ? 10.390 1.825 -5.520 1.00 94.38 89 THR A CA 1
ATOM 612 C C . THR A 1 89 ? 9.742 1.487 -6.868 1.00 94.38 89 THR A C 1
ATOM 614 O O . THR A 1 89 ? 8.682 0.859 -6.888 1.00 94.38 89 THR A O 1
ATOM 617 N N . PRO A 1 90 ? 10.374 1.812 -8.016 1.00 90.69 90 PRO A N 1
ATOM 618 C CA . PRO A 1 90 ? 9.842 1.427 -9.328 1.00 90.69 90 PRO A CA 1
ATOM 619 C C . PRO A 1 90 ? 9.659 -0.089 -9.485 1.00 90.69 90 PRO A C 1
ATOM 621 O O . PRO A 1 90 ? 8.654 -0.544 -10.019 1.00 90.69 90 PRO A O 1
ATOM 624 N N . GLY A 1 91 ? 10.594 -0.885 -8.952 1.00 90.50 91 GLY A N 1
ATOM 625 C CA . GLY A 1 91 ? 10.468 -2.344 -8.946 1.00 90.50 91 GLY A CA 1
ATOM 626 C C . GLY A 1 91 ? 9.266 -2.819 -8.129 1.00 90.50 91 GLY A C 1
ATOM 627 O O . GLY A 1 91 ? 8.545 -3.717 -8.560 1.00 90.50 91 GLY A O 1
ATOM 628 N N . LEU A 1 92 ? 8.996 -2.179 -6.987 1.00 93.50 92 LEU A N 1
ATOM 629 C CA . LEU A 1 92 ? 7.798 -2.469 -6.210 1.00 93.50 92 LEU A CA 1
ATOM 630 C C . LEU A 1 92 ? 6.527 -2.048 -6.964 1.00 93.50 92 LEU A C 1
ATOM 632 O O . LEU A 1 92 ? 5.583 -2.822 -6.991 1.00 93.50 92 LEU A O 1
ATOM 636 N N . VAL A 1 93 ? 6.504 -0.902 -7.653 1.00 93.31 93 VAL A N 1
ATOM 637 C CA . VAL A 1 93 ? 5.361 -0.503 -8.502 1.00 93.31 93 VAL A CA 1
ATOM 638 C C . VAL A 1 93 ? 5.056 -1.567 -9.560 1.00 93.31 93 VAL A C 1
ATOM 640 O O . VAL A 1 93 ? 3.910 -2.002 -9.660 1.00 93.31 93 VAL A O 1
ATOM 643 N N . ALA A 1 94 ? 6.065 -2.048 -10.288 1.00 89.75 94 ALA A N 1
ATOM 644 C CA . ALA A 1 94 ? 5.885 -3.105 -11.284 1.00 89.75 94 ALA A CA 1
ATOM 645 C C . ALA A 1 94 ? 5.341 -4.406 -10.662 1.00 89.75 94 ALA A C 1
ATOM 647 O O . ALA A 1 94 ? 4.427 -5.032 -11.204 1.00 89.75 94 ALA A O 1
ATOM 648 N N . LEU A 1 95 ? 5.839 -4.776 -9.475 1.00 91.81 95 LEU A N 1
ATOM 649 C CA . LEU A 1 95 ? 5.322 -5.913 -8.715 1.00 91.81 95 LEU A CA 1
ATOM 650 C C . LEU A 1 95 ? 3.832 -5.753 -8.371 1.00 91.81 95 LEU A C 1
ATOM 652 O O . LEU A 1 95 ? 3.055 -6.697 -8.518 1.00 91.81 95 LEU A O 1
ATOM 656 N N . LEU A 1 96 ? 3.432 -4.566 -7.912 1.00 93.75 96 LEU A N 1
ATOM 657 C CA . LEU A 1 96 ? 2.050 -4.254 -7.550 1.00 93.75 96 LEU A CA 1
ATOM 658 C C . LEU A 1 96 ? 1.121 -4.280 -8.765 1.00 93.75 96 LEU A C 1
ATOM 660 O O . LEU A 1 96 ? 0.018 -4.819 -8.682 1.00 93.75 96 LEU A O 1
ATOM 664 N N . GLU A 1 97 ? 1.567 -3.759 -9.906 1.00 91.62 97 GLU A N 1
ATOM 665 C CA . GLU A 1 97 ? 0.809 -3.828 -11.152 1.00 91.62 97 GLU A CA 1
ATOM 666 C C . GLU A 1 97 ? 0.578 -5.287 -11.564 1.00 91.62 97 GLU A C 1
ATOM 668 O O . GLU A 1 97 ? -0.575 -5.702 -11.708 1.00 91.62 97 GLU A O 1
ATOM 673 N N . ALA A 1 98 ? 1.628 -6.109 -11.620 1.00 90.12 98 ALA A N 1
ATOM 674 C CA . ALA A 1 98 ? 1.504 -7.531 -11.939 1.00 90.12 98 ALA A CA 1
ATOM 675 C C . ALA A 1 98 ? 0.584 -8.279 -10.952 1.00 90.12 98 ALA A C 1
ATOM 677 O O . ALA A 1 98 ? -0.351 -8.970 -11.371 1.00 90.12 98 ALA A O 1
ATOM 678 N N . ALA A 1 99 ? 0.782 -8.098 -9.642 1.00 92.31 99 ALA A N 1
ATOM 679 C CA . ALA A 1 99 ? -0.026 -8.742 -8.605 1.00 92.31 99 ALA A CA 1
ATOM 680 C C . ALA A 1 99 ? -1.506 -8.324 -8.671 1.00 92.31 99 ALA A C 1
ATOM 682 O O . ALA A 1 99 ? -2.404 -9.152 -8.488 1.00 92.31 99 ALA A O 1
ATOM 683 N N . SER A 1 100 ? -1.781 -7.062 -9.017 1.00 94.44 100 SER A N 1
ATOM 684 C CA . SER A 1 100 ? -3.147 -6.530 -9.072 1.00 94.44 100 SER A CA 1
ATOM 685 C C . SER A 1 100 ? -4.013 -7.110 -10.203 1.00 94.44 100 SER A C 1
ATOM 687 O O . SER A 1 100 ? -5.228 -6.894 -10.241 1.00 94.44 100 SER A O 1
ATOM 689 N N . THR A 1 101 ? -3.423 -7.874 -11.131 1.00 92.25 101 THR A N 1
ATOM 690 C CA . THR A 1 101 ? -4.171 -8.636 -12.151 1.00 92.25 101 THR A CA 1
ATOM 691 C C . THR A 1 101 ? -5.011 -9.762 -11.546 1.00 92.25 101 THR A C 1
ATOM 693 O O . THR A 1 101 ? -6.002 -10.181 -12.140 1.00 92.25 101 THR A O 1
ATOM 696 N N . ARG A 1 102 ? -4.646 -10.224 -10.344 1.00 92.00 102 ARG A N 1
ATOM 697 C CA . ARG A 1 102 ? -5.317 -11.308 -9.613 1.00 92.00 102 ARG A CA 1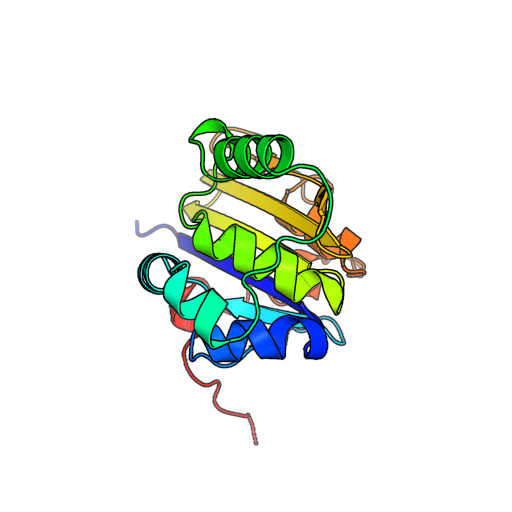
ATOM 698 C C . ARG A 1 102 ? -6.333 -10.810 -8.581 1.00 92.00 102 ARG A C 1
ATOM 700 O O . ARG A 1 102 ? -7.109 -11.604 -8.062 1.00 92.00 102 ARG A O 1
ATOM 707 N N . GLY A 1 103 ? -6.335 -9.515 -8.273 1.00 93.50 103 GLY A N 1
ATOM 708 C CA . GLY A 1 103 ? -7.239 -8.897 -7.304 1.00 93.50 103 GLY A CA 1
ATOM 709 C C . GLY A 1 103 ? -6.854 -7.450 -7.010 1.00 93.50 103 GLY A C 1
ATOM 710 O O . GLY A 1 103 ? -5.745 -7.028 -7.315 1.00 93.50 103 GLY A O 1
ATOM 711 N N . SER A 1 104 ? -7.768 -6.669 -6.428 1.00 96.56 104 SER A N 1
ATOM 712 C CA . SER A 1 104 ? -7.427 -5.296 -6.022 1.00 96.56 104 SER A CA 1
ATOM 713 C C . SER A 1 104 ? -6.450 -5.322 -4.848 1.00 96.56 104 SER A C 1
ATOM 715 O O . SER A 1 104 ? -6.570 -6.170 -3.961 1.00 96.56 104 SER A O 1
ATOM 717 N N . LEU A 1 105 ? -5.506 -4.389 -4.841 1.00 97.81 105 LEU A N 1
ATOM 718 C CA . LEU A 1 105 ? -4.551 -4.219 -3.753 1.00 97.81 105 LEU A CA 1
ATOM 719 C C . LEU A 1 105 ? -4.268 -2.739 -3.518 1.00 97.81 105 LEU A C 1
ATOM 721 O O . LEU A 1 105 ? -4.462 -1.910 -4.407 1.00 97.81 105 LEU A O 1
ATOM 725 N N . ALA A 1 106 ? -3.802 -2.417 -2.323 1.00 98.44 106 ALA A N 1
ATOM 726 C CA . ALA A 1 106 ? -3.340 -1.094 -1.958 1.00 98.44 106 ALA A CA 1
ATOM 727 C C . ALA A 1 106 ? -1.910 -1.163 -1.441 1.00 98.44 106 ALA A C 1
ATOM 729 O O . ALA A 1 106 ? -1.543 -2.106 -0.746 1.00 98.44 106 ALA A O 1
ATOM 730 N N . TYR A 1 107 ? -1.127 -0.136 -1.733 1.00 98.56 107 TYR A N 1
ATOM 731 C CA . TYR A 1 107 ? 0.121 0.125 -1.038 1.00 98.56 107 TYR A CA 1
ATOM 732 C C . TYR A 1 107 ? -0.070 1.323 -0.123 1.00 98.56 107 TYR A C 1
ATOM 734 O O . TYR A 1 107 ? -0.658 2.326 -0.536 1.00 98.56 107 TYR A O 1
ATOM 742 N N . VAL A 1 108 ? 0.393 1.200 1.117 1.00 98.56 108 VAL A N 1
ATOM 743 C CA . VAL A 1 108 ? 0.226 2.221 2.149 1.00 98.56 108 VAL A CA 1
ATOM 744 C C . VAL A 1 108 ? 1.541 2.490 2.859 1.00 98.56 108 VAL A C 1
ATOM 746 O O . VAL A 1 108 ? 2.289 1.557 3.154 1.00 98.56 108 VAL A O 1
ATOM 749 N N . GLU A 1 109 ? 1.781 3.755 3.192 1.00 98.19 109 GLU A N 1
ATOM 750 C CA . GLU A 1 109 ? 2.813 4.163 4.138 1.00 98.19 109 GLU A CA 1
ATOM 751 C C . GLU A 1 109 ? 2.237 5.101 5.202 1.00 98.19 109 GLU A C 1
ATOM 753 O O . GLU A 1 109 ? 1.328 5.894 4.948 1.00 98.19 109 GLU A O 1
ATOM 758 N N . ALA A 1 110 ? 2.761 5.001 6.419 1.00 96.81 110 ALA A N 1
ATOM 759 C CA . ALA A 1 110 ? 2.452 5.893 7.522 1.00 96.81 110 ALA A CA 1
ATOM 760 C C . ALA A 1 110 ? 3.663 6.023 8.450 1.00 96.81 110 ALA A C 1
ATOM 762 O O . ALA A 1 110 ? 4.250 5.016 8.838 1.00 96.81 110 ALA A O 1
ATOM 763 N N . ASP A 1 111 ? 3.988 7.244 8.873 1.00 94.75 111 ASP A N 1
ATOM 764 C CA . ASP A 1 111 ? 4.987 7.518 9.917 1.00 94.75 111 ASP A CA 1
ATOM 765 C C . ASP A 1 111 ? 4.471 8.644 10.810 1.00 94.75 111 ASP A C 1
ATOM 767 O O . ASP A 1 111 ? 4.348 9.794 10.376 1.00 94.75 111 ASP A O 1
ATOM 771 N N . TYR A 1 112 ? 4.168 8.300 12.060 1.00 91.88 112 TYR A N 1
ATOM 772 C CA . TYR A 1 112 ? 3.674 9.205 13.089 1.00 91.88 112 TYR A CA 1
ATOM 773 C C . TYR A 1 112 ? 4.566 9.198 14.317 1.00 91.88 112 TYR A C 1
ATOM 775 O O . TYR A 1 112 ? 4.996 8.151 14.801 1.00 91.88 112 TYR A O 1
ATOM 783 N N . LEU A 1 113 ? 4.735 10.380 14.899 1.00 89.56 113 LEU A N 1
ATOM 784 C CA . LEU A 1 113 ? 5.231 10.590 16.248 1.00 89.56 113 LEU A CA 1
ATOM 785 C C . LEU A 1 113 ? 4.149 11.323 17.052 1.00 89.56 113 LEU A C 1
ATOM 787 O O . LEU A 1 113 ? 3.989 12.540 16.953 1.00 89.56 113 LEU A O 1
ATOM 791 N N . GLY A 1 114 ? 3.383 10.577 17.853 1.00 85.19 114 GLY A N 1
ATOM 792 C CA . GLY A 1 114 ? 2.183 11.127 18.490 1.00 85.19 114 GLY A CA 1
ATOM 793 C C . GLY A 1 114 ? 1.113 11.462 17.446 1.00 85.19 114 GLY A C 1
ATOM 794 O O . GLY A 1 114 ? 0.699 10.579 16.705 1.00 85.19 114 GLY A O 1
ATOM 795 N N . LEU A 1 115 ? 0.670 12.722 17.397 1.00 81.75 115 LEU A N 1
ATOM 796 C CA . LEU A 1 115 ? -0.338 13.204 16.436 1.00 81.75 115 LEU A CA 1
ATOM 797 C C . LEU A 1 115 ? 0.270 13.842 15.177 1.00 81.75 115 LEU A C 1
ATOM 799 O O . LEU A 1 115 ? -0.465 14.265 14.295 1.00 81.75 115 LEU A O 1
ATOM 803 N N . VAL A 1 116 ? 1.601 13.926 15.095 1.00 87.44 116 VAL A N 1
ATOM 804 C CA . VAL A 1 116 ? 2.311 14.532 13.962 1.00 87.44 116 VAL A CA 1
ATOM 805 C C . VAL A 1 116 ? 2.868 13.422 13.091 1.00 87.44 116 VAL A C 1
ATOM 807 O O . VAL A 1 116 ? 3.672 12.615 13.558 1.00 87.44 116 VAL A O 1
ATOM 810 N N . GLY A 1 117 ? 2.472 13.382 11.828 1.00 90.94 117 GLY A N 1
ATOM 811 C CA . GLY A 1 117 ? 2.895 12.329 10.918 1.00 90.94 117 GLY A CA 1
ATOM 812 C C . GLY A 1 117 ? 2.248 12.446 9.559 1.00 90.94 117 GLY A C 1
ATOM 813 O O . GLY A 1 117 ? 1.428 13.327 9.340 1.00 90.94 117 GLY A O 1
ATOM 814 N N . HIS A 1 118 ? 2.639 11.568 8.651 1.00 94.50 118 HIS A N 1
ATOM 815 C CA . HIS A 1 118 ? 2.078 11.536 7.309 1.00 94.50 118 HIS A CA 1
ATOM 816 C C . HIS A 1 118 ? 1.491 10.166 7.002 1.00 94.50 118 HIS A C 1
ATOM 818 O O . HIS A 1 118 ? 1.865 9.168 7.626 1.00 94.50 118 HIS A O 1
ATOM 824 N N . GLN A 1 119 ? 0.583 10.144 6.034 1.00 96.56 119 GLN A N 1
ATOM 825 C CA . GLN A 1 119 ? 0.103 8.925 5.400 1.00 96.56 119 GLN A CA 1
ATOM 826 C C . GLN A 1 119 ? 0.128 9.090 3.900 1.00 96.56 119 GLN A C 1
ATOM 828 O O . GLN A 1 119 ? -0.191 10.163 3.386 1.00 96.56 119 GLN A O 1
ATOM 833 N N . THR A 1 120 ? 0.422 7.999 3.217 1.00 97.94 120 THR A N 1
ATOM 834 C CA . THR A 1 120 ? 0.267 7.902 1.778 1.00 97.94 120 THR A CA 1
ATOM 835 C C . THR A 1 120 ? -0.340 6.575 1.392 1.00 97.94 120 THR A C 1
ATOM 837 O O . THR A 1 120 ? -0.138 5.558 2.057 1.00 97.94 120 THR A O 1
ATOM 840 N N . ALA A 1 121 ? -1.150 6.588 0.339 1.00 98.38 121 ALA A N 1
ATOM 841 C CA . ALA A 1 121 ? -1.780 5.378 -0.155 1.00 98.38 121 ALA A CA 1
ATOM 842 C C . ALA A 1 121 ? -2.056 5.443 -1.655 1.00 98.38 121 ALA A C 1
ATOM 844 O O . ALA A 1 121 ? -2.352 6.502 -2.208 1.00 98.38 121 ALA A O 1
ATOM 845 N N . ALA A 1 122 ? -1.985 4.290 -2.304 1.00 98.25 122 ALA A N 1
ATOM 846 C CA . ALA A 1 122 ? -2.315 4.106 -3.708 1.00 98.25 122 ALA A CA 1
ATOM 847 C C . ALA A 1 122 ? -2.989 2.742 -3.891 1.00 98.25 122 ALA A C 1
ATOM 849 O O . ALA A 1 122 ? -2.680 1.797 -3.164 1.00 98.25 122 ALA A O 1
ATOM 850 N N . VAL A 1 123 ? -3.921 2.641 -4.838 1.00 98.25 123 VAL A N 1
ATOM 851 C CA . VAL A 1 123 ? -4.726 1.435 -5.079 1.00 98.25 123 VAL A CA 1
ATOM 852 C C . VAL A 1 123 ? -4.582 1.006 -6.530 1.00 98.25 123 VAL A C 1
ATOM 854 O O . VAL A 1 123 ? -4.730 1.818 -7.445 1.00 98.25 123 VAL A O 1
ATOM 857 N N . TRP A 1 124 ? -4.344 -0.287 -6.736 1.00 96.38 124 TRP A N 1
ATOM 858 C CA . TRP A 1 124 ? -4.265 -0.917 -8.046 1.00 96.38 124 TRP A CA 1
ATOM 859 C C . TRP A 1 124 ? -5.379 -1.938 -8.238 1.00 96.38 124 TRP A C 1
ATOM 861 O O . TRP A 1 124 ? -5.768 -2.663 -7.318 1.00 96.38 124 TRP A O 1
ATOM 871 N N . ARG A 1 125 ? -5.857 -2.029 -9.477 1.00 94.94 125 ARG A N 1
ATOM 872 C CA . ARG A 1 125 ? -6.824 -3.026 -9.930 1.00 94.94 125 ARG A CA 1
ATOM 873 C C . ARG A 1 125 ? -6.533 -3.383 -11.380 1.00 94.94 125 ARG A C 1
ATOM 875 O O . ARG A 1 125 ? -6.387 -2.496 -12.218 1.00 94.94 125 ARG A O 1
ATOM 882 N N . ALA A 1 126 ? -6.495 -4.681 -11.678 1.00 92.62 126 ALA A N 1
ATOM 883 C CA . ALA A 1 126 ? -6.312 -5.197 -13.034 1.00 92.62 126 ALA A CA 1
ATOM 884 C C . ALA A 1 126 ? -5.069 -4.622 -13.749 1.00 92.62 126 ALA A C 1
ATOM 886 O O . ALA A 1 126 ? -5.122 -4.270 -14.925 1.00 92.62 126 ALA A O 1
ATOM 887 N N . GLY A 1 127 ? -3.955 -4.486 -13.025 1.00 90.88 127 GLY A N 1
ATOM 888 C CA . GLY A 1 127 ? -2.700 -3.948 -13.553 1.00 90.88 127 GLY A CA 1
ATOM 889 C C . GLY A 1 127 ? -2.584 -2.431 -13.564 1.00 90.88 127 GLY A C 1
ATOM 890 O O . GLY A 1 127 ? -1.527 -1.903 -13.874 1.00 90.88 127 GLY A O 1
ATOM 891 N N . SER A 1 128 ? -3.647 -1.705 -13.225 1.00 90.25 128 SER A N 1
ATOM 892 C CA . SER A 1 128 ? -3.672 -0.247 -13.329 1.00 90.25 128 SER A CA 1
ATOM 893 C C . SER A 1 128 ? -3.834 0.413 -11.970 1.00 90.25 128 SER A C 1
ATOM 895 O O . SER A 1 128 ? -4.626 -0.039 -11.145 1.00 90.25 128 SER A O 1
ATOM 897 N N . LEU A 1 129 ? -3.123 1.521 -11.766 1.00 92.69 129 LEU A N 1
ATOM 898 C CA . LEU A 1 129 ? -3.385 2.448 -10.668 1.00 92.69 129 LEU A CA 1
ATOM 899 C C . LEU A 1 129 ? -4.778 3.063 -10.866 1.00 92.69 129 LEU A C 1
ATOM 901 O O . LEU A 1 129 ? -5.024 3.712 -11.885 1.00 92.69 129 LEU A O 1
ATOM 905 N N . VAL A 1 130 ? -5.681 2.841 -9.913 1.00 94.56 130 VAL A N 1
ATOM 906 C CA . VAL A 1 130 ? -7.062 3.351 -9.955 1.00 94.56 130 VAL A CA 1
ATOM 907 C C . VAL A 1 130 ? -7.290 4.520 -9.001 1.00 94.56 130 VAL A C 1
ATOM 909 O O . VAL A 1 130 ? -8.116 5.377 -9.309 1.00 94.56 130 VAL A O 1
ATOM 912 N N . THR A 1 131 ? -6.513 4.599 -7.916 1.00 95.62 131 THR A N 1
ATOM 913 C CA . THR A 1 131 ? -6.569 5.691 -6.934 1.00 95.62 131 THR A CA 1
ATOM 914 C C . THR A 1 131 ? -5.171 6.037 -6.425 1.00 95.62 131 THR A C 1
ATOM 916 O O . THR A 1 131 ? -4.366 5.149 -6.145 1.00 95.62 131 THR A O 1
ATOM 919 N N . GLY A 1 132 ? -4.912 7.332 -6.240 1.00 93.50 132 GLY A N 1
ATOM 920 C CA . GLY A 1 132 ? -3.712 7.866 -5.595 1.00 93.50 132 GLY A CA 1
ATOM 921 C C . GLY A 1 132 ? -2.576 8.274 -6.551 1.00 93.50 132 GLY A C 1
ATOM 922 O O . GLY A 1 132 ? -2.791 8.295 -7.765 1.00 93.50 132 GLY A O 1
ATOM 923 N N . PRO A 1 133 ? -1.383 8.607 -6.008 1.00 95.31 133 PRO A N 1
ATOM 924 C CA . PRO A 1 133 ? -1.072 8.703 -4.582 1.00 95.31 133 PRO A CA 1
ATOM 925 C C . PRO A 1 133 ? -1.980 9.702 -3.862 1.00 95.31 133 PRO A C 1
ATOM 927 O O . PRO A 1 133 ? -2.181 10.831 -4.303 1.00 95.31 133 PRO A O 1
ATOM 930 N N . LEU A 1 134 ? -2.567 9.250 -2.761 1.00 96.69 134 LEU A N 1
ATOM 931 C CA . LEU A 1 134 ? -3.218 10.094 -1.771 1.00 96.69 134 LEU A CA 1
ATOM 932 C C . LEU A 1 134 ? -2.170 10.440 -0.723 1.00 96.69 134 LEU A C 1
ATOM 934 O O . LEU A 1 134 ? -1.453 9.543 -0.286 1.00 96.69 134 LEU A O 1
ATOM 938 N N . LEU A 1 135 ? -2.107 11.700 -0.307 1.00 95.81 135 LEU A N 1
ATOM 939 C CA . LEU A 1 135 ? -1.159 12.186 0.688 1.00 95.81 135 LEU A CA 1
ATOM 940 C C . LEU A 1 135 ? -1.908 12.971 1.759 1.00 95.81 135 LEU A C 1
ATOM 942 O O . LEU A 1 135 ? -2.74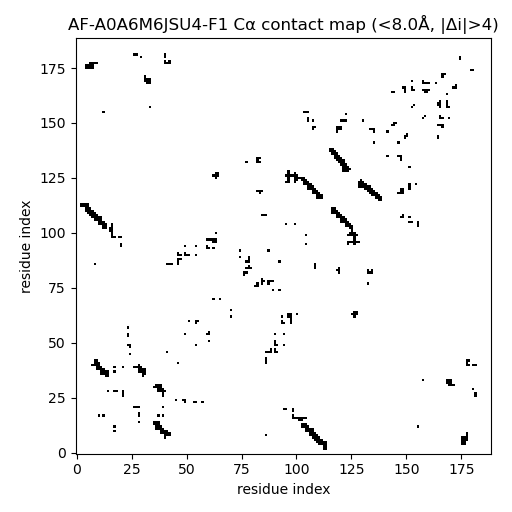7 13.810 1.448 1.00 95.81 135 LEU A O 1
ATOM 946 N N . LEU A 1 136 ? -1.571 12.685 3.012 1.00 95.62 136 LEU A N 1
ATOM 947 C CA . LEU A 1 136 ? -1.874 13.517 4.165 1.00 95.62 136 LEU A CA 1
ATOM 948 C C . LEU A 1 136 ? -0.542 13.910 4.802 1.00 95.62 136 LEU A C 1
ATOM 950 O O . LEU A 1 136 ? 0.173 13.049 5.321 1.00 95.62 136 LEU A O 1
ATOM 954 N N . GLY A 1 137 ? -0.187 15.190 4.725 1.00 92.31 137 GLY A N 1
ATOM 955 C CA . GLY A 1 137 ? 1.077 15.724 5.216 1.00 92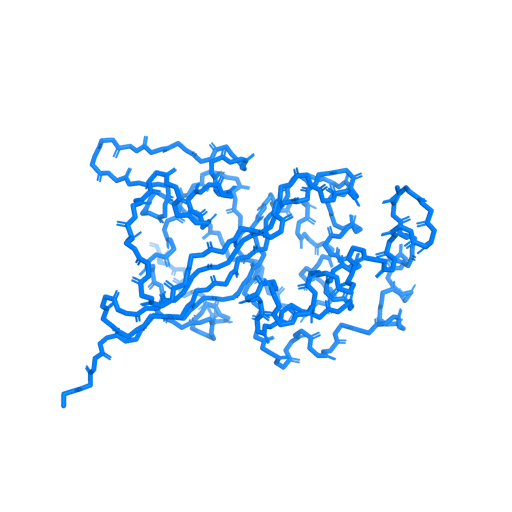.31 137 GLY A CA 1
ATOM 956 C C . GLY A 1 137 ? 1.153 15.895 6.737 1.00 92.31 137 GLY A C 1
ATOM 957 O O . GLY A 1 137 ? 0.162 15.868 7.459 1.00 92.31 137 GLY A O 1
ATOM 958 N N . ARG A 1 138 ? 2.373 16.154 7.233 1.00 89.00 138 ARG A N 1
ATOM 959 C CA . ARG A 1 138 ? 2.704 16.233 8.675 1.00 89.00 138 ARG A CA 1
ATOM 960 C C . ARG A 1 138 ? 1.926 17.272 9.482 1.00 89.00 138 ARG A C 1
ATOM 962 O O . ARG A 1 138 ? 1.842 17.137 10.700 1.00 89.00 138 ARG A O 1
ATOM 969 N N . GLN A 1 139 ? 1.460 18.329 8.827 1.00 85.50 139 GLN A N 1
ATOM 970 C CA . GLN A 1 139 ? 0.767 19.456 9.458 1.00 85.50 139 GLN A CA 1
ATOM 971 C C . GLN A 1 139 ? -0.711 19.526 9.066 1.00 85.50 139 GLN A C 1
ATOM 973 O O . GLN A 1 139 ? -1.410 20.433 9.513 1.00 85.50 139 GLN A O 1
ATOM 978 N N . GLU A 1 140 ? -1.173 18.605 8.224 1.00 88.69 140 GLU A N 1
ATOM 979 C CA . GLU A 1 140 ? -2.563 18.561 7.795 1.00 88.69 140 GLU 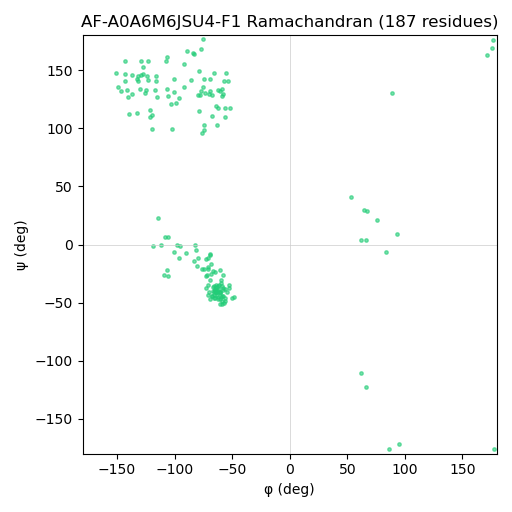A CA 1
ATOM 980 C C . GLU A 1 140 ? -3.439 17.929 8.878 1.00 88.69 140 GLU A C 1
ATOM 982 O O . GLU A 1 140 ? -2.999 17.084 9.662 1.00 88.69 140 GLU A O 1
ATOM 987 N N . GLU A 1 141 ? -4.693 18.370 8.942 1.00 88.88 141 GLU A N 1
ATOM 988 C CA . GLU A 1 141 ? -5.652 17.844 9.903 1.00 88.88 141 GLU A CA 1
ATOM 989 C C . GLU A 1 141 ? -5.988 16.385 9.580 1.00 88.88 141 GLU A C 1
ATOM 991 O O . GLU A 1 141 ? -6.375 16.042 8.462 1.00 88.88 141 GLU A O 1
ATOM 996 N N . PHE A 1 142 ? -5.875 15.514 10.582 1.00 90.06 142 PHE A N 1
ATOM 997 C CA . PHE A 1 142 ? -6.271 14.123 10.430 1.00 90.06 142 PHE A CA 1
ATOM 998 C C . PHE A 1 142 ? -7.790 13.978 10.538 1.00 90.06 142 PHE A C 1
ATOM 1000 O O . PHE A 1 142 ? -8.368 14.143 11.614 1.00 90.06 142 PHE A O 1
ATOM 1007 N N . VAL A 1 143 ? -8.419 13.573 9.437 1.0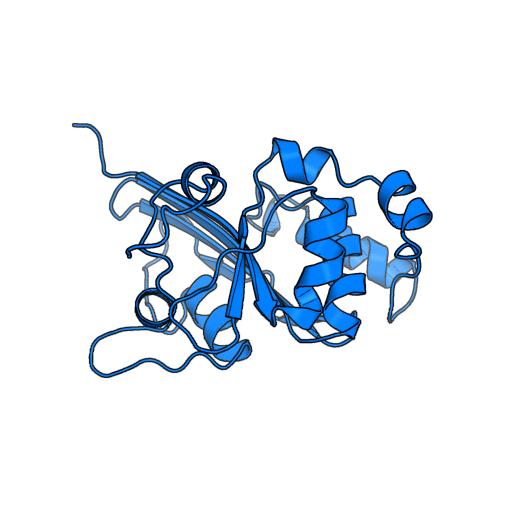0 91.00 143 VAL A N 1
ATOM 1008 C CA . VAL A 1 143 ? -9.830 13.184 9.388 1.00 91.00 143 VAL A CA 1
ATOM 1009 C C . VAL A 1 143 ? -9.911 11.744 8.888 1.00 91.00 143 VAL A C 1
ATOM 1011 O O . VAL A 1 143 ? -9.532 11.454 7.755 1.00 91.00 143 VAL A O 1
ATOM 1014 N N . SER A 1 144 ? -10.398 10.822 9.725 1.00 86.56 144 SER A N 1
ATOM 1015 C CA . SER A 1 144 ? -10.340 9.378 9.437 1.00 86.56 144 SER A CA 1
ATOM 1016 C C . SER A 1 144 ? -11.060 8.979 8.146 1.00 86.56 144 SER A C 1
ATOM 1018 O O . SER A 1 144 ? -10.588 8.086 7.451 1.00 86.56 144 SER A O 1
ATOM 1020 N N . SER A 1 145 ? -12.151 9.660 7.783 1.00 88.44 145 SER A N 1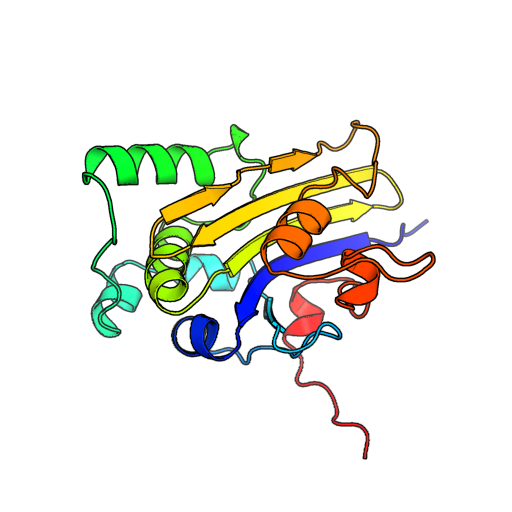
ATOM 1021 C CA . SER A 1 145 ? -12.926 9.376 6.566 1.00 88.44 145 SER A CA 1
ATOM 1022 C C . SER A 1 145 ? -12.213 9.757 5.263 1.00 88.44 145 SER A C 1
ATOM 1024 O O . SER A 1 145 ? -12.584 9.258 4.198 1.00 88.44 145 SER A O 1
ATOM 1026 N N . THR A 1 146 ? -11.200 10.624 5.332 1.00 93.44 146 THR A N 1
ATOM 1027 C CA . THR A 1 146 ? -10.402 11.076 4.180 1.00 93.44 146 THR A CA 1
ATOM 1028 C C . THR A 1 146 ? -8.925 10.716 4.302 1.00 93.44 146 THR A C 1
ATOM 1030 O O . THR A 1 146 ? -8.155 10.996 3.387 1.00 93.44 146 THR A O 1
ATOM 1033 N N . ALA A 1 147 ? -8.515 10.088 5.406 1.00 95.19 147 ALA A N 1
ATOM 1034 C CA . ALA A 1 147 ? -7.146 9.645 5.614 1.00 95.19 147 ALA A CA 1
ATOM 1035 C C . ALA A 1 147 ? -6.743 8.627 4.524 1.00 95.19 147 ALA A C 1
ATOM 1037 O O . ALA A 1 147 ? -7.501 7.680 4.285 1.00 95.19 147 ALA A O 1
ATOM 1038 N N . PRO A 1 148 ? -5.568 8.775 3.877 1.00 97.69 148 PRO A N 1
ATOM 1039 C CA . PRO A 1 148 ? -5.142 7.933 2.758 1.00 97.69 148 PRO A CA 1
ATOM 1040 C C . PRO A 1 148 ? -5.291 6.428 3.005 1.00 97.69 148 PRO A C 1
ATOM 1042 O O . PRO A 1 148 ? -5.838 5.718 2.161 1.00 97.69 148 PRO A O 1
ATOM 1045 N N . VAL A 1 149 ? -4.872 5.946 4.182 1.00 97.44 149 VAL A N 1
ATOM 1046 C CA . VAL A 1 149 ? -4.965 4.520 4.535 1.00 97.44 149 VAL A CA 1
ATOM 1047 C C . VAL A 1 149 ? -6.423 4.063 4.625 1.00 97.44 149 VAL A C 1
ATOM 1049 O O . VAL A 1 149 ? -6.773 3.033 4.054 1.00 97.44 149 VAL A O 1
ATOM 1052 N N . SER A 1 150 ? -7.293 4.831 5.284 1.00 96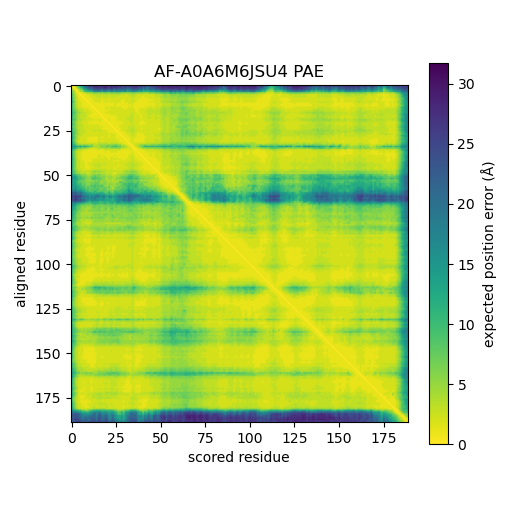.94 150 SER A N 1
ATOM 1053 C CA . SER A 1 150 ? -8.719 4.500 5.406 1.00 96.94 150 SER A CA 1
ATOM 1054 C C . SER A 1 150 ? -9.431 4.511 4.052 1.00 96.94 150 SER A C 1
ATOM 1056 O O . SER A 1 150 ? -10.231 3.620 3.768 1.00 96.94 150 SER A O 1
ATOM 1058 N N . VAL A 1 151 ? -9.106 5.474 3.179 1.00 97.69 151 VAL A N 1
ATOM 1059 C CA . VAL A 1 151 ? -9.648 5.529 1.812 1.00 97.69 151 VAL A CA 1
ATOM 1060 C C . VAL A 1 151 ? -9.261 4.276 1.028 1.00 97.69 151 VAL A C 1
ATOM 1062 O O . VAL A 1 151 ? -10.132 3.643 0.432 1.00 97.69 151 VAL A O 1
ATOM 1065 N N . ALA A 1 152 ? -7.989 3.876 1.078 1.00 98.06 152 ALA A N 1
ATOM 1066 C CA . ALA A 1 152 ? -7.519 2.675 0.398 1.00 98.06 152 ALA A CA 1
ATOM 1067 C C . ALA A 1 152 ? -8.179 1.395 0.937 1.00 98.06 152 ALA A C 1
ATOM 1069 O O . ALA A 1 152 ? -8.637 0.565 0.155 1.00 98.06 152 ALA A O 1
ATOM 1070 N N . LEU A 1 153 ? -8.304 1.248 2.260 1.00 97.94 153 LEU A N 1
ATOM 1071 C CA . LEU A 1 153 ? -8.982 0.100 2.874 1.00 97.94 153 LEU A CA 1
ATOM 1072 C C . LEU A 1 153 ? -10.452 0.001 2.451 1.00 97.94 153 LEU A C 1
ATOM 1074 O O . LEU A 1 153 ? -10.933 -1.090 2.141 1.00 97.94 153 LEU A O 1
ATOM 1078 N N . ARG A 1 154 ? -11.155 1.133 2.371 1.00 96.81 154 ARG A N 1
ATOM 1079 C CA . ARG A 1 154 ? -12.542 1.176 1.895 1.00 96.81 154 ARG A CA 1
ATOM 1080 C C . ARG A 1 154 ? -12.666 0.748 0.434 1.00 96.81 154 ARG A C 1
ATOM 1082 O O . ARG A 1 154 ? -13.620 0.061 0.080 1.00 96.81 154 ARG A O 1
ATOM 1089 N N . GLU A 1 155 ? -11.702 1.099 -0.415 1.00 96.94 155 GLU A N 1
ATOM 1090 C CA . GLU A 1 155 ? -11.663 0.616 -1.803 1.00 96.94 155 GLU A CA 1
ATOM 1091 C C . GLU A 1 155 ? -11.379 -0.885 -1.930 1.00 96.94 155 GLU A C 1
ATOM 1093 O O . GLU A 1 155 ? -11.807 -1.507 -2.907 1.00 96.94 155 GLU A O 1
ATOM 1098 N N . LEU A 1 156 ? -10.709 -1.472 -0.937 1.00 97.19 156 LEU A N 1
ATOM 1099 C CA . LEU A 1 156 ? -10.542 -2.921 -0.802 1.00 97.19 156 LEU A CA 1
ATOM 1100 C C . LEU A 1 156 ? -11.755 -3.612 -0.158 1.00 97.19 156 LEU A C 1
ATOM 1102 O O . LEU A 1 156 ? -11.753 -4.832 -0.023 1.00 97.19 156 LEU A O 1
ATOM 1106 N N . GLY A 1 157 ? -12.799 -2.860 0.206 1.00 96.38 157 GLY A N 1
ATOM 1107 C CA . GLY A 1 157 ? -14.046 -3.394 0.755 1.00 96.38 157 GLY A CA 1
ATOM 1108 C C . GLY A 1 157 ? -14.109 -3.455 2.281 1.00 96.38 157 GLY A C 1
ATOM 1109 O O . GLY A 1 157 ? -15.059 -4.024 2.816 1.00 96.38 157 GLY A O 1
ATOM 1110 N N . VAL A 1 158 ? -13.148 -2.865 3.000 1.00 96.88 158 VAL A N 1
ATOM 1111 C CA . VAL A 1 158 ? -13.249 -2.728 4.460 1.00 96.88 158 VAL A CA 1
ATOM 1112 C C . VAL A 1 158 ? -14.348 -1.726 4.796 1.00 96.88 158 VAL A C 1
ATOM 1114 O O . VAL A 1 158 ? -14.398 -0.627 4.245 1.00 96.88 158 VAL A O 1
ATOM 1117 N N . VAL A 1 159 ? -15.227 -2.102 5.722 1.00 95.19 159 VAL A N 1
ATOM 1118 C CA . VAL A 1 159 ? -16.342 -1.267 6.174 1.00 95.19 159 VAL A CA 1
ATOM 1119 C C . VAL A 1 159 ? -16.139 -0.927 7.645 1.00 95.19 159 VAL A C 1
ATOM 1121 O O . VAL A 1 159 ? -15.952 -1.824 8.468 1.00 95.19 159 VAL A O 1
ATOM 1124 N N . ALA A 1 160 ? -16.186 0.364 7.980 1.00 93.44 160 ALA A N 1
ATOM 1125 C CA . ALA A 1 160 ? -16.174 0.834 9.363 1.00 93.44 160 ALA A CA 1
ATOM 1126 C C . ALA A 1 160 ? -17.309 0.196 10.194 1.00 93.44 160 ALA A C 1
ATOM 1128 O O . ALA A 1 160 ? -18.406 -0.062 9.694 1.00 93.44 160 ALA A O 1
ATOM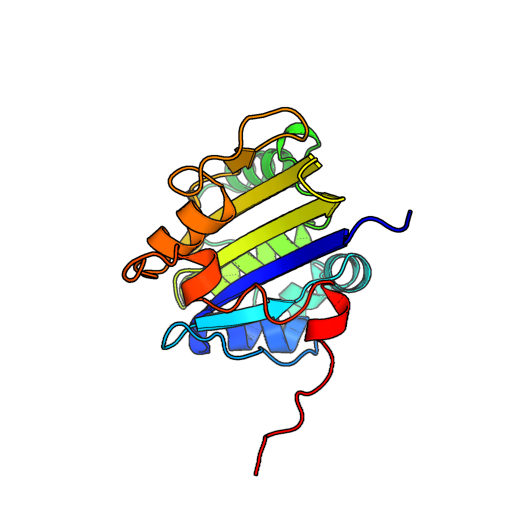 1129 N N . ALA A 1 161 ? -17.065 -0.027 11.486 1.00 93.38 161 ALA A N 1
ATOM 1130 C CA . ALA A 1 161 ? -17.999 -0.715 12.375 1.00 93.38 161 ALA A CA 1
ATOM 1131 C C . ALA A 1 161 ? -18.183 0.047 13.694 1.00 93.38 161 ALA A C 1
ATOM 1133 O O . ALA A 1 161 ? -17.278 0.143 14.525 1.00 93.38 161 ALA A O 1
ATOM 1134 N N . GLY A 1 162 ? -19.389 0.572 13.922 1.00 91.94 162 GLY A N 1
ATOM 1135 C CA . GLY A 1 162 ? -19.711 1.323 15.136 1.00 91.94 162 GLY A CA 1
ATOM 1136 C C . GLY A 1 162 ? -18.852 2.583 15.279 1.00 91.94 162 GLY A C 1
ATOM 1137 O O . GLY A 1 162 ? -19.036 3.542 14.539 1.00 91.94 162 GLY A O 1
ATOM 1138 N N . ARG A 1 163 ? -17.941 2.591 16.262 1.00 90.88 163 ARG A N 1
ATOM 1139 C CA . ARG A 1 163 ? -16.979 3.688 16.501 1.00 90.88 163 ARG A CA 1
ATOM 1140 C C . ARG A 1 163 ? -15.588 3.422 15.916 1.00 90.88 163 ARG A C 1
ATOM 1142 O O . ARG A 1 163 ? -14.701 4.251 16.095 1.00 90.88 163 ARG A O 1
ATOM 1149 N N . SER A 1 164 ? -15.393 2.273 15.279 1.00 92.69 164 SER A N 1
ATOM 1150 C CA . SER A 1 164 ? -14.124 1.873 14.679 1.00 92.69 164 SER A CA 1
ATOM 1151 C C . SER A 1 164 ? -14.120 2.218 13.197 1.00 92.69 164 SER A C 1
ATOM 1153 O O . SER A 1 164 ? -15.022 1.804 12.468 1.00 92.69 164 SER A O 1
ATOM 1155 N N . ASP A 1 165 ? -13.103 2.959 12.765 1.00 94.38 165 ASP A N 1
ATOM 1156 C CA . ASP A 1 165 ? -12.832 3.208 11.350 1.00 94.38 165 ASP A CA 1
ATOM 1157 C C . ASP A 1 165 ? -12.206 1.977 10.669 1.00 94.38 165 ASP A C 1
ATOM 1159 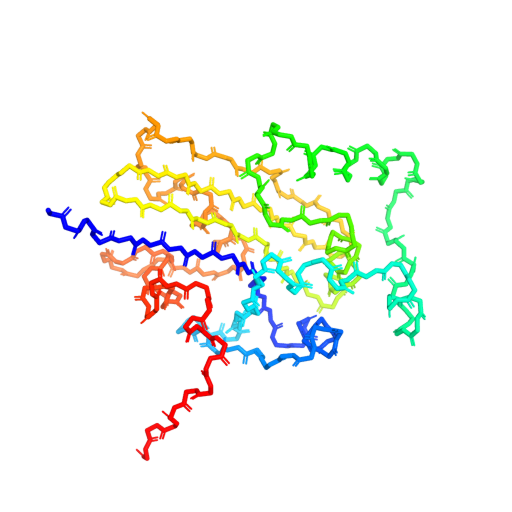O O . ASP A 1 165 ? -11.942 0.951 11.304 1.00 94.38 165 ASP A O 1
ATOM 1163 N N . GLU A 1 166 ? -11.973 2.071 9.362 1.00 97.12 166 GLU A N 1
ATOM 1164 C CA . GLU A 1 166 ? -11.411 0.995 8.549 1.00 97.12 166 GLU A CA 1
ATOM 1165 C C . GLU A 1 166 ? -10.032 0.548 9.050 1.00 97.12 166 GLU A C 1
ATOM 1167 O O . GLU A 1 166 ? -9.734 -0.646 9.033 1.00 97.12 166 GLU A O 1
ATOM 1172 N N . PHE A 1 167 ? -9.205 1.474 9.547 1.00 95.50 167 PHE A N 1
ATOM 1173 C CA . PHE A 1 167 ? -7.885 1.164 10.100 1.00 95.50 167 PHE A CA 1
ATOM 1174 C C . PHE A 1 167 ? -7.989 0.256 11.330 1.00 95.50 167 PHE A C 1
ATOM 1176 O O . PHE A 1 167 ? -7.267 -0.744 11.442 1.00 95.50 167 PHE A O 1
ATOM 1183 N N . VAL A 1 168 ? -8.895 0.594 12.253 1.00 95.00 168 VAL A N 1
ATOM 1184 C CA . VAL A 1 168 ? -9.150 -0.204 13.455 1.00 95.00 168 VAL A CA 1
ATOM 1185 C C . VAL A 1 168 ? -9.786 -1.542 13.086 1.00 95.00 168 VAL A C 1
ATOM 1187 O O . VAL A 1 168 ? -9.344 -2.567 13.600 1.00 95.00 168 VAL A O 1
ATOM 1190 N N . VAL A 1 169 ? -10.770 -1.554 12.182 1.00 96.31 169 VAL A N 1
ATOM 1191 C CA . VAL A 1 169 ? -11.434 -2.785 11.715 1.00 96.31 169 VAL A CA 1
ATOM 1192 C C . VAL A 1 169 ? -10.450 -3.735 11.027 1.00 96.31 169 VAL A C 1
ATOM 1194 O O . VAL A 1 169 ? -10.521 -4.940 11.240 1.00 96.31 169 VAL A O 1
ATOM 1197 N N . ALA A 1 170 ? -9.501 -3.215 10.247 1.00 96.31 170 ALA A N 1
ATOM 1198 C CA . ALA A 1 170 ? -8.473 -4.021 9.594 1.00 96.31 170 ALA A CA 1
ATOM 1199 C C . ALA A 1 170 ? -7.400 -4.551 10.565 1.00 96.31 170 ALA A C 1
ATOM 1201 O O . ALA A 1 170 ? -6.607 -5.419 10.195 1.00 96.31 170 ALA A O 1
ATOM 1202 N N . GLY A 1 171 ? -7.342 -4.053 11.804 1.00 96.00 171 GLY A N 1
ATOM 1203 C CA . GLY A 1 171 ? -6.350 -4.492 12.784 1.00 96.00 171 GLY A CA 1
ATOM 1204 C C . GLY A 1 171 ? -4.944 -3.930 12.543 1.00 96.00 171 GLY A C 1
ATOM 1205 O O . GLY A 1 171 ? -3.960 -4.477 13.046 1.00 96.00 171 GLY A O 1
ATOM 1206 N N . LEU A 1 172 ? -4.803 -2.823 11.804 1.00 95.69 172 LEU A N 1
ATOM 1207 C CA . LEU A 1 172 ? -3.491 -2.225 11.497 1.00 95.69 172 LEU A CA 1
ATOM 1208 C C . LEU A 1 172 ? -2.793 -1.599 12.720 1.00 95.69 172 LEU A C 1
ATOM 1210 O O . LEU A 1 172 ? -1.612 -1.253 12.661 1.00 95.69 172 LEU A O 1
ATOM 1214 N N . GLY A 1 173 ? -3.493 -1.504 13.854 1.00 92.56 173 GLY A N 1
ATOM 1215 C CA . GLY A 1 173 ? -2.938 -1.082 15.141 1.00 92.56 173 GLY A CA 1
ATOM 1216 C C . GLY A 1 173 ? -2.206 -2.176 15.933 1.00 92.56 173 GLY A C 1
ATOM 1217 O O . GLY A 1 173 ? -1.648 -1.865 16.986 1.00 92.56 173 GLY A O 1
ATOM 1218 N N . ARG A 1 174 ? -2.199 -3.442 15.473 1.00 93.38 174 ARG A N 1
ATOM 1219 C CA . ARG A 1 174 ? -1.599 -4.578 16.213 1.00 93.38 174 ARG A CA 1
ATOM 1220 C C . ARG A 1 174 ? -0.084 -4.450 16.400 1.00 93.38 174 ARG A C 1
ATOM 1222 O O . ARG A 1 174 ? 0.428 -4.823 17.454 1.00 93.38 174 ARG A O 1
ATOM 1229 N N . HIS A 1 175 ? 0.619 -3.884 15.420 1.00 93.44 175 HIS A N 1
ATOM 1230 C CA . HIS A 1 175 ? 2.042 -3.564 15.520 1.00 93.44 175 HIS A CA 1
ATOM 1231 C C . HIS A 1 175 ? 2.287 -2.101 15.159 1.00 93.44 175 HIS A C 1
ATOM 1233 O O . HIS A 1 175 ? 1.593 -1.525 14.326 1.00 93.44 175 HIS A O 1
ATOM 1239 N N . ARG A 1 176 ? 3.287 -1.496 15.808 1.00 92.81 176 ARG A N 1
ATOM 1240 C CA . ARG A 1 176 ? 3.635 -0.076 15.634 1.00 92.81 176 ARG A CA 1
ATOM 1241 C C . ARG A 1 176 ? 4.827 0.163 14.713 1.00 92.81 176 ARG A C 1
ATOM 1243 O O . ARG A 1 176 ? 5.151 1.318 14.473 1.00 92.81 176 ARG A O 1
ATOM 1250 N N . ARG A 1 177 ? 5.516 -0.888 14.272 1.00 94.94 177 ARG A N 1
ATOM 1251 C CA . ARG A 1 177 ? 6.627 -0.793 13.323 1.00 94.94 177 ARG A CA 1
ATOM 1252 C C . ARG A 1 177 ? 6.421 -1.809 12.220 1.00 94.94 177 ARG A C 1
ATOM 1254 O O . ARG A 1 177 ? 6.078 -2.953 12.521 1.00 94.94 177 ARG A O 1
ATOM 1261 N N . THR A 1 178 ? 6.731 -1.434 10.984 1.00 95.19 178 THR A N 1
ATOM 1262 C CA . THR A 1 178 ? 6.691 -2.327 9.819 1.00 95.19 178 THR A CA 1
ATOM 1263 C C . THR A 1 178 ? 7.434 -3.637 10.081 1.00 95.19 178 THR A C 1
ATOM 1265 O O . THR A 1 178 ? 6.891 -4.716 9.871 1.00 95.19 178 THR A O 1
ATOM 1268 N N . ALA A 1 179 ? 8.640 -3.560 10.648 1.00 94.12 179 ALA A N 1
ATOM 1269 C CA . ALA A 1 179 ? 9.463 -4.735 10.934 1.00 94.12 179 ALA A CA 1
ATOM 1270 C C . ALA A 1 179 ? 8.865 -5.693 11.985 1.00 94.12 179 ALA A C 1
ATOM 1272 O O . ALA A 1 179 ? 9.206 -6.874 12.003 1.00 94.12 179 ALA A O 1
ATOM 1273 N N . ASP A 1 180 ? 7.978 -5.218 12.864 1.00 93.94 180 ASP A N 1
ATOM 1274 C CA . ASP A 1 180 ? 7.357 -6.075 13.879 1.00 93.94 180 ASP A CA 1
ATOM 1275 C C . ASP A 1 180 ? 6.293 -7.005 13.270 1.00 93.94 180 ASP A C 1
ATOM 1277 O O . ASP A 1 180 ? 6.020 -8.057 13.848 1.00 93.94 180 ASP A O 1
ATOM 1281 N N . TRP A 1 181 ? 5.755 -6.664 12.092 1.00 93.44 181 TRP A N 1
ATOM 1282 C CA . TRP A 1 181 ? 4.845 -7.512 11.315 1.00 93.44 181 TRP A CA 1
ATOM 1283 C C . TRP A 1 181 ? 5.546 -8.703 10.649 1.00 93.44 181 TRP A C 1
ATOM 1285 O O . TRP A 1 181 ? 4.915 -9.730 10.435 1.00 93.44 181 TRP A O 1
ATOM 1295 N N . LEU A 1 182 ? 6.847 -8.594 10.351 1.00 89.25 182 LEU A N 1
ATOM 1296 C CA . LEU A 1 182 ? 7.640 -9.671 9.733 1.00 89.25 182 LEU A CA 1
ATOM 1297 C C . LEU A 1 182 ? 7.913 -10.843 10.685 1.00 89.25 182 LEU A C 1
ATOM 1299 O O . LEU A 1 182 ? 8.422 -11.885 10.274 1.00 89.25 182 LEU A O 1
ATOM 1303 N N . ARG A 1 183 ? 7.636 -10.676 11.980 1.00 80.00 183 ARG A N 1
ATOM 1304 C CA . ARG A 1 183 ? 7.862 -11.730 12.965 1.00 80.00 183 ARG A CA 1
ATOM 1305 C C . ARG A 1 183 ? 6.729 -12.747 12.859 1.00 80.00 183 ARG A C 1
ATOM 1307 O O . ARG A 1 183 ? 5.573 -12.339 12.963 1.00 80.00 183 ARG A O 1
ATOM 1314 N N . PRO A 1 184 ? 7.021 -14.055 12.741 1.00 58.12 184 PRO A N 1
ATOM 1315 C CA . PRO A 1 184 ? 5.976 -15.066 12.736 1.00 58.12 184 PRO A CA 1
ATOM 1316 C C . PRO A 1 184 ? 5.152 -14.927 14.016 1.00 58.12 184 PRO A C 1
ATOM 1318 O O . PRO A 1 184 ? 5.667 -15.045 15.135 1.00 58.12 184 PRO A O 1
ATOM 1321 N N . GLY A 1 185 ? 3.867 -14.614 13.852 1.00 51.97 185 GLY A N 1
ATOM 1322 C CA . GLY A 1 185 ? 2.942 -14.530 14.967 1.00 51.97 185 GLY A CA 1
ATOM 1323 C C . GLY A 1 185 ? 2.918 -15.879 15.673 1.00 51.97 185 GLY A C 1
ATOM 1324 O O . GLY A 1 185 ? 2.695 -16.913 15.042 1.00 51.97 185 GLY A O 1
ATOM 1325 N N . ARG A 1 186 ? 3.129 -15.899 16.996 1.00 40.66 186 ARG A N 1
ATOM 1326 C CA . ARG A 1 186 ? 2.738 -17.072 17.785 1.00 40.66 186 ARG A CA 1
ATOM 1327 C C . ARG A 1 186 ? 1.252 -17.286 17.519 1.00 40.66 186 ARG A C 1
ATOM 1329 O O . ARG A 1 186 ? 0.441 -16.479 17.974 1.00 40.66 186 ARG A O 1
ATOM 1336 N N . ARG A 1 187 ? 0.899 -18.356 16.801 1.00 38.94 187 ARG A N 1
ATOM 1337 C CA . ARG A 1 187 ? -0.476 -18.858 16.793 1.00 38.94 187 ARG A CA 1
ATOM 1338 C C . ARG A 1 187 ? -0.866 -19.034 18.260 1.00 38.94 187 ARG A C 1
ATOM 1340 O O . ARG A 1 187 ? -0.180 -19.753 18.988 1.00 38.94 187 ARG A O 1
ATOM 1347 N N . ARG A 1 188 ? -1.882 -18.303 18.727 1.00 33.75 188 ARG A N 1
ATOM 1348 C CA . ARG A 1 188 ? -2.485 -18.638 20.019 1.00 33.75 188 ARG A CA 1
ATOM 1349 C C . ARG A 1 188 ? -3.067 -20.056 19.880 1.00 33.75 188 ARG A C 1
ATOM 1351 O O . ARG A 1 188 ? -3.655 -20.316 18.829 1.00 33.75 188 ARG A O 1
ATOM 1358 N N . PRO A 1 189 ? -2.817 -20.953 20.851 1.00 37.59 189 PRO A N 1
ATOM 1359 C CA . PRO A 1 189 ? -3.405 -22.289 20.858 1.00 37.59 189 PRO A CA 1
ATOM 1360 C C . PRO A 1 189 ? -4.932 -22.227 20.919 1.00 37.59 189 PRO A C 1
ATOM 1362 O O . PRO A 1 189 ? -5.458 -21.222 21.456 1.00 37.59 189 PRO A O 1
#

Sequence (189 aa):
MTGLRYELAGVIGGADALSGAAAVLGIEAVPLDAADLVLLPVTAELAAQVTPAALCALGMDAMPGGTPQAAQRRETWLTGPESGFSVLTPGLVALLEAASTRGSLAYVEADYLGLVGHQTAAVWRAGSLVTGPLLLGRQEEFVSSTAPVSVALRELGVVAAGRSDEFVVAGLGRHRRTADWLRPGRRRP